Protein AF-A0A3D1RPX1-F1 (afdb_monomer)

Secondary structure (DSSP, 8-state):
--GGG----HHHHHTTSS-HHHH-EE-SS-TT-EE-PPPSSS-GGG--HHHHHHHHHHHHHH-S-----PPSSSSHHHHHHHHH-SSEEEEE-SSHHHHHHHHHHHHHHHHTT---EEEEEEEE-HHHHHHTSS--HHHHHHHHTSEEEEEEE--THHHHHHHHT--GGG-TT-HHHHHHHHHHHHHTT---PPP-

Radius of gyration: 17.93 Å; Cα contacts (8 Å, |Δi|>4): 274; chains: 1; bounding box: 41×38×45 Å

Mean predicted aligned error: 4.56 Å

Nearest PDB structures (foldseek):
  3r9j-assembly1_B-1  TM=9.595E-01  e=5.674E-20  Escherichia coli K-12
  4v02-assembly1_B  TM=9.575E-01  e=1.213E-19  Aquifex aeolicus
  4v03-assembly1_B  TM=9.535E-01  e=5.546E-19  Aquifex aeolicus
  4v02-assembly1_A  TM=9.502E-01  e=9.807E-19  Aquifex aeolicus
  4v03-assembly1_A  TM=9.547E-01  e=2.536E-18  Aquifex aeolicus

pLDDT: mean 91.2, std 7.78, range [56.97, 97.75]

Sequence (196 aa):
GLENRVIYDIVQVIEGECTLKQALVKDKRFPGLYMLPAAQTRNKDDISPDQVKGVCSQLKEEFDYVLVDCPAGIEQGFRNAIAAADRAIVVTNPEVSAVRDADRIIGMLESNGFQDIKLIVNRVHWDMVRNGDMLSIEDVAEHLYVDLIGVIPEDQYVVVSTNKGEPIVLNDKSRAGAAFDNVARRIVGEEVPILP

Solvent-accessible surface area (backbone atoms only — not comparable to full-atom values): 11476 Å² total; per-residue (Å²): 104,63,68,98,65,65,86,39,27,53,59,40,35,76,73,62,79,43,52,66,80,72,27,46,39,70,46,92,87,42,95,89,42,67,43,73,40,74,62,88,88,61,66,79,81,80,60,53,35,68,58,46,24,51,54,47,55,59,47,58,76,80,38,98,74,84,87,74,90,58,57,86,71,87,50,70,56,30,52,27,43,61,60,48,49,83,64,48,76,49,76,30,44,56,41,76,68,42,45,56,51,45,44,53,52,49,56,50,41,44,75,72,67,50,82,50,54,33,31,29,44,34,64,41,53,68,68,39,33,75,70,66,77,32,55,46,71,64,59,53,41,67,72,59,75,42,54,74,57,33,44,26,42,60,48,79,57,51,63,56,21,58,77,69,41,41,68,43,67,78,36,92,87,36,67,34,16,55,25,51,52,43,28,54,42,39,76,76,69,46,94,66,80,80,52,129

Structure (mmCIF, N/CA/C/O backbone):
data_AF-A0A3D1RPX1-F1
#
_entry.id   AF-A0A3D1RPX1-F1
#
loop_
_atom_site.group_PDB
_atom_site.id
_atom_site.type_symbol
_atom_site.label_atom_id
_atom_site.label_alt_id
_atom_site.label_comp_id
_atom_site.label_asym_id
_atom_site.label_entity_id
_atom_site.label_seq_id
_atom_site.pdbx_PDB_ins_code
_atom_site.Cartn_x
_atom_site.Cartn_y
_atom_site.Cartn_z
_atom_site.occupancy
_atom_site.B_iso_or_equiv
_atom_site.auth_seq_id
_atom_site.auth_comp_id
_atom_site.auth_as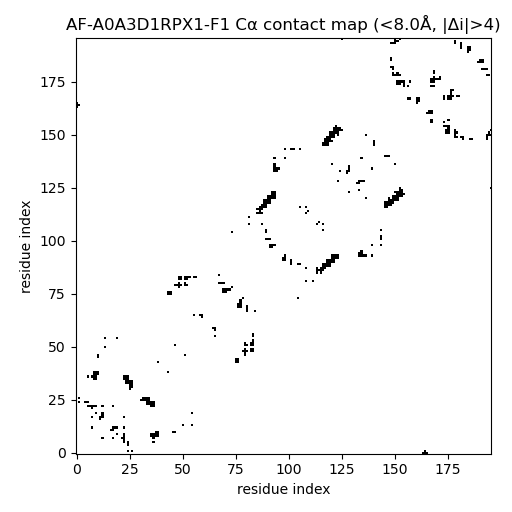ym_id
_atom_site.auth_atom_id
_atom_site.pdbx_PDB_model_num
ATOM 1 N N . GLY A 1 1 ? -2.673 17.669 2.883 1.00 62.81 1 GLY A N 1
ATOM 2 C CA . GLY A 1 1 ? -3.960 17.700 2.137 1.00 62.81 1 GLY A CA 1
ATOM 3 C C . GLY A 1 1 ? -5.194 17.701 3.036 1.00 62.81 1 GLY A C 1
ATOM 4 O O . GLY A 1 1 ? -6.032 18.590 2.916 1.00 62.81 1 GLY A O 1
ATOM 5 N N . LEU A 1 2 ? -5.327 16.714 3.931 1.00 77.50 2 LEU A N 1
ATOM 6 C CA . LEU A 1 2 ? -6.422 16.640 4.917 1.00 77.50 2 LEU A CA 1
ATOM 7 C C . LEU A 1 2 ? -5.986 16.975 6.355 1.00 77.50 2 LEU A C 1
ATOM 9 O O . LEU A 1 2 ? -6.835 17.030 7.237 1.00 77.50 2 LEU A O 1
ATOM 13 N N . GLU A 1 3 ? -4.697 17.247 6.581 1.00 72.69 3 GLU A N 1
ATOM 14 C CA . GLU A 1 3 ? -4.093 17.440 7.912 1.00 72.69 3 GLU A CA 1
ATOM 15 C C . GLU A 1 3 ? -4.810 18.483 8.783 1.00 72.69 3 GLU A C 1
ATOM 17 O O . GLU A 1 3 ? -5.104 18.218 9.940 1.00 72.69 3 GLU A O 1
ATOM 22 N N . ASN A 1 4 ? -5.228 19.612 8.204 1.00 76.19 4 ASN A N 1
ATOM 23 C CA . ASN A 1 4 ? -5.910 20.696 8.924 1.00 76.19 4 ASN A CA 1
ATOM 24 C C . ASN A 1 4 ? -7.346 20.354 9.367 1.00 76.19 4 ASN A C 1
ATOM 26 O O . ASN A 1 4 ? -8.054 21.214 9.885 1.00 76.19 4 ASN A O 1
ATOM 30 N N . ARG A 1 5 ? -7.825 19.139 9.083 1.00 79.25 5 ARG A N 1
ATOM 31 C CA . ARG A 1 5 ? -9.180 18.665 9.411 1.00 79.25 5 ARG A CA 1
ATOM 32 C C . ARG A 1 5 ? -9.168 17.472 10.361 1.00 79.25 5 ARG A C 1
ATOM 34 O O . ARG A 1 5 ? -10.233 16.939 10.659 1.00 79.25 5 ARG A O 1
ATOM 41 N N . VAL A 1 6 ? -7.986 17.046 10.793 1.00 84.94 6 VAL A N 1
ATOM 42 C CA . VAL A 1 6 ? -7.815 15.986 11.780 1.00 84.94 6 VAL A CA 1
ATOM 43 C C . VAL A 1 6 ? -8.160 16.557 13.150 1.00 84.94 6 VAL A C 1
ATOM 45 O O . VAL A 1 6 ? -7.495 17.472 13.626 1.00 84.94 6 VAL A O 1
ATOM 48 N N . ILE A 1 7 ? -9.241 16.050 13.744 1.00 87.44 7 ILE A N 1
ATOM 49 C CA . ILE A 1 7 ? -9.671 16.406 15.107 1.00 87.44 7 ILE A CA 1
ATOM 50 C C . ILE A 1 7 ? -9.325 15.274 16.073 1.00 87.44 7 ILE A C 1
ATOM 52 O O . ILE A 1 7 ? -8.845 15.545 17.169 1.00 87.44 7 ILE A O 1
ATOM 56 N N . TYR A 1 8 ? -9.556 14.031 15.642 1.00 91.81 8 TYR A N 1
ATOM 57 C CA . TYR A 1 8 ? -9.261 12.824 16.401 1.00 91.81 8 TYR A CA 1
ATOM 58 C C . TYR A 1 8 ? -8.404 11.855 15.587 1.00 91.81 8 TYR A C 1
ATOM 60 O O . TYR A 1 8 ? -8.441 11.880 14.352 1.00 91.81 8 TYR A O 1
ATOM 68 N N . ASP A 1 9 ? -7.670 10.990 16.279 1.00 91.62 9 ASP A N 1
ATOM 69 C CA . ASP A 1 9 ? -6.860 9.925 15.687 1.00 91.62 9 ASP A CA 1
ATOM 70 C C . ASP A 1 9 ? -7.309 8.519 16.126 1.00 91.62 9 ASP A C 1
ATOM 72 O O . ASP A 1 9 ? -8.225 8.340 16.934 1.00 91.62 9 ASP A O 1
ATOM 76 N N . ILE A 1 10 ? -6.666 7.498 15.558 1.00 91.25 10 ILE A N 1
ATOM 77 C CA . ILE A 1 10 ? -6.933 6.089 15.865 1.00 91.25 10 ILE A CA 1
ATOM 78 C C . ILE A 1 10 ? -6.749 5.734 17.351 1.00 91.25 10 ILE A C 1
ATOM 80 O O . ILE A 1 10 ? -7.492 4.894 17.855 1.00 91.25 10 ILE A O 1
ATOM 84 N N . VAL A 1 11 ? -5.813 6.364 18.070 1.00 90.25 11 VAL A N 1
ATOM 85 C CA . VAL A 1 11 ? -5.584 6.076 19.498 1.00 90.25 11 VAL A CA 1
ATOM 86 C C . VAL A 1 11 ? -6.790 6.532 20.307 1.00 90.25 11 VAL A C 1
ATOM 88 O O . VAL A 1 11 ? -7.305 5.776 21.125 1.00 90.25 11 VAL A O 1
ATOM 91 N N . GLN A 1 12 ? -7.314 7.719 20.010 1.00 91.44 12 GLN A N 1
ATOM 92 C CA . GLN A 1 12 ? -8.490 8.262 20.694 1.00 91.44 12 GLN A CA 1
ATOM 93 C C . GLN A 1 12 ? -9.761 7.442 20.440 1.00 91.44 12 GLN A C 1
ATOM 95 O O . GLN A 1 12 ? -10.638 7.378 21.302 1.00 91.44 12 GLN A O 1
ATOM 100 N N . VAL A 1 13 ? -9.873 6.790 19.278 1.00 93.00 13 VAL A N 1
ATOM 101 C CA . VAL A 1 13 ? -10.951 5.821 19.016 1.00 93.00 13 VAL A CA 1
ATOM 102 C C . VAL A 1 13 ? -10.780 4.581 19.894 1.00 93.00 13 VAL A C 1
ATOM 104 O O . VAL A 1 13 ? -11.741 4.113 20.501 1.00 93.00 13 VAL A O 1
ATOM 107 N N . ILE A 1 14 ? -9.558 4.055 19.980 1.00 91.19 14 ILE A N 1
ATOM 108 C CA . ILE A 1 14 ? -9.237 2.836 20.734 1.00 91.19 14 ILE A CA 1
ATOM 109 C C . ILE A 1 14 ? -9.411 3.035 22.246 1.00 91.19 14 ILE A C 1
ATOM 111 O O . ILE A 1 14 ? -9.878 2.129 22.934 1.00 91.19 14 ILE A O 1
ATOM 115 N N . GLU A 1 15 ? -9.082 4.218 22.760 1.00 90.69 15 GLU A N 1
ATOM 116 C CA . GLU A 1 15 ? -9.273 4.597 24.166 1.00 90.69 15 GLU A CA 1
ATOM 117 C C . GLU A 1 15 ? -10.727 4.971 24.503 1.00 90.69 15 GLU A C 1
ATOM 119 O O . GLU A 1 15 ? -11.071 5.133 25.674 1.00 90.69 15 GLU A O 1
ATOM 124 N N . GLY A 1 16 ? -11.598 5.089 23.495 1.00 91.69 16 GLY A N 1
ATOM 125 C CA . GLY A 1 16 ? -13.006 5.445 23.671 1.00 91.69 16 GLY A CA 1
ATOM 126 C C . GLY A 1 16 ? -13.255 6.933 23.938 1.00 91.69 16 GLY A C 1
ATOM 127 O O . GLY A 1 16 ? -14.352 7.295 24.362 1.00 91.69 16 GLY A O 1
ATOM 128 N N . GLU A 1 17 ? -12.276 7.806 23.676 1.00 93.12 17 GLU A N 1
ATOM 129 C CA . GLU A 1 17 ? -12.443 9.265 23.756 1.00 93.12 17 GLU A CA 1
ATOM 130 C C . GLU A 1 17 ? -13.383 9.791 22.654 1.00 93.12 17 GLU A C 1
ATOM 132 O O . GLU A 1 17 ? -14.063 10.805 22.832 1.00 93.12 17 GLU A O 1
ATOM 137 N N . CYS A 1 18 ? -13.437 9.105 21.508 1.00 94.44 18 CYS A N 1
ATOM 138 C CA . CYS A 1 18 ? -14.332 9.426 20.401 1.00 94.44 18 CYS A CA 1
ATOM 139 C C . CYS A 1 18 ? -14.827 8.164 19.683 1.00 94.44 18 CYS A C 1
ATOM 141 O O . CYS A 1 18 ? -14.263 7.078 19.803 1.00 94.44 18 CYS A O 1
ATOM 143 N N . THR A 1 19 ? -15.897 8.307 18.905 1.00 95.25 19 THR A N 1
ATOM 144 C CA . THR A 1 19 ? -16.371 7.236 18.019 1.00 95.25 19 THR A CA 1
ATOM 145 C C . THR A 1 19 ? -15.566 7.201 16.721 1.00 95.25 19 THR A C 1
ATOM 147 O O . THR A 1 19 ? -15.111 8.236 16.229 1.00 95.25 19 THR A O 1
ATOM 150 N N . LEU A 1 20 ? -15.488 6.028 16.087 1.00 94.69 20 LEU A N 1
ATOM 151 C CA . LEU A 1 20 ? -14.852 5.861 14.776 1.00 94.69 20 LEU A CA 1
ATOM 152 C C . LEU A 1 20 ? -15.400 6.851 13.730 1.00 94.69 20 LEU A C 1
ATOM 154 O O . LEU A 1 20 ? -14.638 7.488 13.008 1.00 94.69 20 LEU A O 1
ATOM 158 N N . LYS A 1 21 ? -16.722 7.072 13.714 1.00 93.94 21 LYS A N 1
ATOM 159 C CA . LYS A 1 21 ? -17.378 8.041 12.817 1.00 93.94 21 LYS A CA 1
ATOM 160 C C . LYS A 1 21 ? -16.929 9.486 13.038 1.00 93.94 21 LYS A C 1
ATOM 162 O O . LYS A 1 21 ? -16.914 10.254 12.083 1.00 93.94 21 LYS A O 1
ATOM 167 N N . GLN A 1 22 ? -16.582 9.864 14.270 1.00 94.12 22 GLN A N 1
ATOM 168 C CA . GLN A 1 22 ? -16.065 11.201 14.582 1.00 94.12 22 GLN A CA 1
ATOM 169 C C . GLN A 1 22 ? -14.603 11.373 14.160 1.00 94.12 22 GLN A C 1
ATOM 171 O O . GLN A 1 22 ? -14.213 12.482 13.799 1.00 94.12 22 GLN A O 1
ATOM 176 N N . ALA A 1 23 ? -13.807 10.300 14.193 1.00 94.69 23 ALA A N 1
ATOM 177 C CA . ALA A 1 23 ? -12.402 10.334 13.792 1.00 94.69 23 ALA A CA 1
ATOM 178 C C . ALA A 1 23 ? -12.194 10.272 12.270 1.00 94.69 23 ALA A C 1
ATOM 180 O O . ALA A 1 23 ? -11.184 10.760 11.765 1.00 94.69 23 ALA A O 1
ATOM 181 N N . LEU A 1 24 ? -13.145 9.707 11.520 1.00 95.25 24 LEU A N 1
ATOM 182 C CA . LEU A 1 24 ? -13.052 9.609 10.065 1.00 95.25 24 LEU A CA 1
ATOM 183 C C . LEU A 1 24 ? -13.142 10.980 9.379 1.00 95.25 24 LEU A C 1
ATOM 185 O O . LEU A 1 24 ? -14.150 11.686 9.440 1.00 95.25 24 LEU A O 1
ATOM 189 N N . VAL A 1 25 ? -12.100 11.321 8.619 1.00 94.69 25 VAL A N 1
ATOM 190 C CA . VAL A 1 25 ? -12.028 12.551 7.827 1.00 94.69 25 VAL A CA 1
ATOM 191 C C . VAL A 1 25 ? -12.371 12.251 6.373 1.00 94.69 25 VAL A C 1
ATOM 193 O O . VAL A 1 25 ? -11.604 11.615 5.655 1.00 94.69 25 VAL A O 1
ATOM 196 N N . LYS A 1 26 ? -13.514 12.758 5.907 1.00 94.31 26 LYS A N 1
ATOM 197 C CA . LYS A 1 26 ? -13.948 12.618 4.509 1.00 94.31 26 LYS A CA 1
ATOM 198 C C . LYS A 1 26 ? -13.121 13.487 3.553 1.00 94.31 26 LYS A C 1
ATOM 200 O O . LYS A 1 26 ? -12.994 14.704 3.777 1.00 94.31 26 LYS A O 1
ATOM 205 N N . ASP A 1 27 ? -12.630 12.903 2.458 1.00 93.00 27 ASP A N 1
ATOM 206 C CA . ASP A 1 27 ? -11.987 13.656 1.378 1.00 93.00 27 ASP A CA 1
ATOM 207 C C . ASP A 1 27 ? -13.007 14.553 0.652 1.00 93.00 27 ASP A C 1
ATOM 209 O O . ASP A 1 27 ? -14.178 14.215 0.489 1.00 93.00 27 ASP A O 1
ATOM 213 N N . LYS A 1 28 ? -12.580 15.752 0.242 1.00 88.75 28 LYS A N 1
ATOM 214 C CA . LYS A 1 28 ? -13.476 16.737 -0.394 1.00 88.75 28 LYS A CA 1
ATOM 215 C C . LYS A 1 28 ? -13.771 16.425 -1.861 1.00 88.75 28 LYS A C 1
ATOM 217 O O . LYS A 1 28 ? -14.756 16.924 -2.393 1.00 88.75 28 LYS A O 1
ATOM 222 N N . ARG A 1 29 ? -12.882 15.682 -2.516 1.00 89.56 29 ARG A N 1
ATOM 223 C CA . ARG A 1 29 ? -12.887 15.417 -3.959 1.00 89.56 29 ARG A CA 1
ATOM 224 C C . ARG A 1 29 ? -13.524 14.067 -4.258 1.00 89.56 29 ARG A C 1
ATOM 226 O O . ARG A 1 29 ? -14.218 13.937 -5.257 1.00 89.56 29 ARG A O 1
ATOM 233 N N . PHE A 1 30 ? -13.328 13.095 -3.368 1.00 92.38 30 PHE A N 1
ATOM 234 C CA . PHE A 1 30 ? -13.798 11.723 -3.539 1.00 92.38 30 PHE A CA 1
ATOM 235 C C . PHE A 1 30 ? -14.868 11.372 -2.493 1.00 92.38 30 PHE A C 1
ATOM 237 O O . PHE A 1 30 ? -1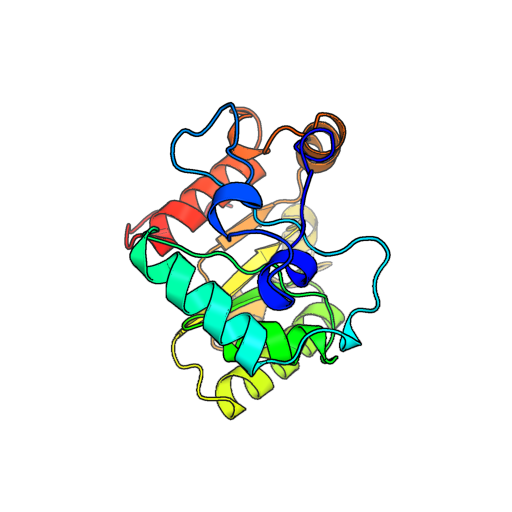4.539 11.165 -1.324 1.00 92.38 30 PHE A O 1
ATOM 244 N N . PRO A 1 31 ? -16.156 11.270 -2.879 1.00 90.38 31 PRO A N 1
ATOM 245 C CA . PRO A 1 31 ? -17.254 11.038 -1.937 1.00 90.38 31 PRO A CA 1
ATOM 246 C C . PRO A 1 31 ? -17.169 9.735 -1.131 1.00 90.38 31 PRO A C 1
ATOM 248 O O . PRO A 1 31 ? -17.756 9.681 -0.050 1.00 90.38 31 PRO A O 1
ATOM 251 N N . GLY A 1 32 ? -16.478 8.715 -1.647 1.00 93.75 32 GLY A N 1
ATOM 252 C CA . GLY A 1 32 ? -16.280 7.419 -0.989 1.00 93.75 32 GLY A CA 1
ATOM 253 C C . GLY A 1 32 ? -14.948 7.275 -0.248 1.00 93.75 32 GLY A C 1
ATOM 254 O O . GLY A 1 32 ? -14.702 6.226 0.331 1.00 93.75 32 GLY A O 1
ATOM 255 N N . LEU A 1 33 ? -14.086 8.301 -0.250 1.00 95.56 33 LEU A N 1
ATOM 256 C CA . LEU A 1 33 ? -12.770 8.231 0.386 1.00 95.56 33 LEU A CA 1
ATOM 257 C C . LEU A 1 33 ? -12.783 8.910 1.754 1.00 95.56 33 LEU A C 1
ATOM 259 O O . LEU A 1 33 ? -13.132 10.088 1.893 1.00 95.56 33 LEU A O 1
ATOM 263 N N . TYR A 1 34 ? -12.344 8.161 2.756 1.00 96.25 34 TYR A N 1
ATOM 264 C CA . TYR A 1 34 ? -12.209 8.611 4.131 1.00 96.25 34 TYR A CA 1
ATOM 265 C C . TYR A 1 34 ? -10.812 8.261 4.637 1.00 96.25 34 TYR A C 1
ATOM 267 O O . TYR A 1 34 ? -10.208 7.284 4.204 1.00 96.25 34 TYR A O 1
ATOM 275 N N . MET A 1 35 ? -10.298 9.073 5.553 1.00 95.00 35 MET A N 1
ATOM 276 C CA . MET A 1 35 ? -8.996 8.888 6.179 1.00 95.00 35 MET A CA 1
ATOM 277 C C . MET A 1 35 ? -9.189 8.789 7.690 1.00 95.00 35 MET A C 1
ATOM 279 O O . MET A 1 35 ? -9.769 9.697 8.288 1.00 95.00 35 MET A O 1
ATOM 283 N N . LEU A 1 36 ? -8.687 7.714 8.298 1.00 94.62 36 LEU A N 1
ATOM 284 C CA . LEU A 1 36 ? -8.512 7.623 9.745 1.00 94.62 36 LEU A CA 1
ATOM 285 C C . LEU A 1 36 ? -7.079 8.067 10.087 1.00 94.62 36 LEU A C 1
ATOM 287 O O . LEU A 1 36 ? -6.133 7.419 9.638 1.00 94.62 36 LEU A O 1
ATOM 291 N N . PRO A 1 37 ? -6.886 9.172 10.822 1.00 91.69 37 PRO A N 1
ATOM 292 C CA . PRO A 1 37 ? -5.552 9.693 11.105 1.00 91.69 37 PRO A CA 1
ATOM 293 C C . PRO A 1 37 ? -4.767 8.798 12.073 1.00 91.69 37 PRO A C 1
ATOM 295 O O . PRO A 1 37 ? -5.318 8.289 13.051 1.00 91.69 37 PRO A O 1
ATOM 298 N N . ALA A 1 38 ? -3.463 8.652 11.831 1.00 86.62 38 ALA A N 1
ATOM 299 C CA . ALA A 1 38 ? -2.533 8.090 12.807 1.00 86.62 38 ALA A CA 1
ATOM 300 C C . ALA A 1 38 ? -2.210 9.122 13.904 1.00 86.62 38 ALA A C 1
ATOM 302 O O . ALA A 1 38 ? -2.216 10.329 13.644 1.00 86.62 38 ALA A O 1
ATOM 303 N N . ALA A 1 39 ? -1.884 8.654 15.111 1.00 81.19 39 ALA A N 1
ATOM 304 C CA . ALA A 1 39 ? -1.472 9.537 16.197 1.00 81.19 39 ALA A CA 1
ATOM 305 C C . ALA A 1 39 ? -0.116 10.192 15.894 1.00 81.19 39 ALA A C 1
ATOM 307 O O . ALA A 1 39 ? 0.853 9.516 15.550 1.00 81.19 39 ALA A O 1
ATOM 308 N N . GLN A 1 40 ? -0.047 11.521 16.015 1.00 66.69 40 GLN A N 1
ATOM 309 C CA . GLN A 1 40 ? 1.165 12.298 15.711 1.00 66.69 40 GLN A CA 1
ATOM 310 C C . GLN A 1 40 ? 2.080 12.498 16.927 1.00 66.69 40 GLN A C 1
ATOM 312 O O . GLN A 1 40 ? 3.279 12.709 16.764 1.00 66.69 40 GLN A O 1
ATOM 317 N N . THR A 1 41 ? 1.522 12.468 18.139 1.00 59.62 41 THR A N 1
ATOM 318 C CA . THR A 1 41 ? 2.217 12.854 19.382 1.00 59.62 41 THR A CA 1
ATOM 319 C C . THR A 1 41 ? 2.273 11.746 20.432 1.00 59.62 41 THR A C 1
ATOM 321 O O . THR A 1 41 ? 2.915 11.930 21.466 1.00 59.62 41 THR A O 1
ATOM 324 N N . ARG A 1 42 ? 1.618 10.608 20.180 1.00 60.56 42 ARG A N 1
ATOM 325 C CA . ARG A 1 42 ? 1.582 9.437 21.068 1.00 60.56 42 ARG A CA 1
ATOM 326 C C . ARG A 1 42 ? 2.486 8.326 20.529 1.00 60.56 42 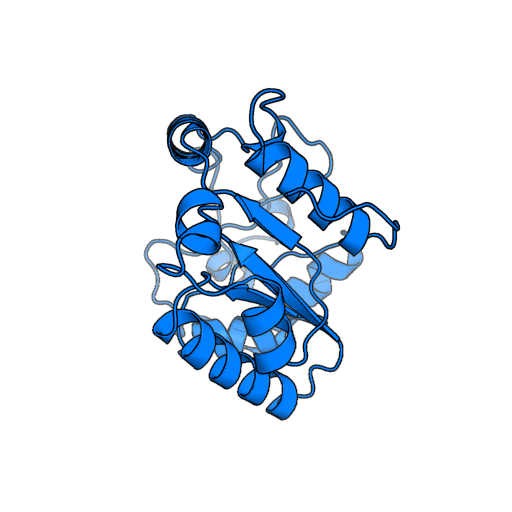ARG A C 1
ATOM 328 O O . ARG A 1 42 ? 2.839 8.329 19.348 1.00 60.56 42 ARG A O 1
ATOM 335 N N . ASN A 1 43 ? 2.934 7.431 21.402 1.00 60.34 43 ASN A N 1
ATOM 336 C CA . ASN A 1 43 ? 3.953 6.449 21.056 1.00 60.34 43 ASN A CA 1
ATOM 337 C C . ASN A 1 43 ? 3.331 5.346 20.185 1.00 60.34 43 ASN A C 1
ATOM 339 O O . ASN A 1 43 ? 2.210 4.910 20.425 1.00 60.34 43 ASN A O 1
ATOM 343 N N . LYS A 1 44 ? 4.047 4.861 19.164 1.00 56.97 44 LYS A N 1
ATOM 344 C CA . LYS A 1 44 ? 3.525 3.812 18.257 1.00 56.97 44 LYS A CA 1
ATOM 345 C C . LYS A 1 44 ? 3.258 2.475 18.967 1.00 56.97 44 LYS A C 1
ATOM 347 O O . LYS A 1 44 ? 2.519 1.649 18.438 1.00 56.97 44 LYS A O 1
ATOM 352 N N . ASP A 1 45 ? 3.840 2.294 20.151 1.00 62.22 45 ASP A N 1
ATOM 353 C CA . ASP A 1 45 ? 3.636 1.139 21.029 1.00 62.22 45 ASP A CA 1
ATOM 354 C C . ASP A 1 45 ? 2.328 1.212 21.838 1.00 62.22 45 ASP A C 1
ATOM 356 O O . ASP A 1 45 ? 1.956 0.232 22.480 1.00 62.22 45 ASP A O 1
ATOM 360 N N . ASP A 1 46 ? 1.599 2.333 21.783 1.00 70.06 46 ASP A N 1
ATOM 361 C CA . ASP A 1 46 ? 0.340 2.521 22.519 1.00 70.06 46 ASP A CA 1
ATOM 362 C C . ASP A 1 46 ? -0.826 1.716 21.911 1.00 70.06 46 ASP A C 1
ATOM 364 O O . ASP A 1 46 ? -1.927 1.691 22.463 1.00 70.06 46 ASP A O 1
ATOM 368 N N . ILE A 1 47 ? -0.603 1.043 20.774 1.00 81.06 47 ILE A N 1
ATOM 369 C CA . ILE A 1 47 ? -1.628 0.271 20.073 1.00 81.06 47 ILE A CA 1
ATOM 370 C C . ILE A 1 47 ? -1.179 -1.173 19.848 1.00 81.06 47 ILE A C 1
ATOM 372 O O . ILE A 1 47 ? -0.165 -1.445 19.200 1.00 81.06 47 ILE A O 1
ATOM 376 N N . SER A 1 48 ? -1.996 -2.111 20.325 1.00 88.94 48 SER A N 1
ATOM 377 C CA . SER A 1 48 ? -1.820 -3.548 20.108 1.00 88.94 48 SER A CA 1
ATOM 378 C C . SER A 1 48 ? -2.416 -4.028 18.771 1.00 88.94 48 SER A C 1
ATOM 380 O O . SER A 1 48 ? -3.368 -3.423 18.263 1.00 88.94 48 SER A O 1
ATOM 382 N N . PRO A 1 49 ? -1.934 -5.161 18.221 1.00 91.06 49 PRO A N 1
ATOM 383 C CA . PRO A 1 49 ? -2.475 -5.730 16.986 1.00 91.06 49 PRO A CA 1
ATOM 384 C C . PRO A 1 49 ? -3.980 -6.027 17.054 1.00 91.06 49 PRO A C 1
ATOM 386 O O . PRO A 1 49 ? -4.705 -5.760 16.096 1.00 91.06 49 PRO A O 1
ATOM 389 N N . ASP A 1 50 ? -4.471 -6.513 18.198 1.00 92.69 50 ASP A N 1
ATOM 390 C CA . ASP A 1 50 ? -5.892 -6.826 18.394 1.00 92.69 50 ASP A CA 1
ATOM 391 C C . ASP A 1 50 ? -6.773 -5.571 18.380 1.00 92.69 50 ASP A C 1
ATOM 393 O O . ASP A 1 50 ? -7.881 -5.597 17.841 1.00 92.69 50 ASP A O 1
ATOM 397 N N . GLN A 1 51 ? -6.280 -4.448 18.913 1.00 92.44 51 GLN A N 1
ATOM 398 C CA . GLN A 1 51 ? -7.005 -3.177 18.861 1.00 92.44 51 GLN A CA 1
ATOM 399 C C . GLN A 1 51 ? -7.107 -2.649 17.426 1.00 92.44 51 GLN A C 1
ATOM 401 O O . GLN A 1 51 ? -8.197 -2.261 17.002 1.00 92.44 51 GLN A O 1
ATOM 406 N N . VAL A 1 52 ? -6.015 -2.693 16.648 1.00 91.94 52 VAL A N 1
ATOM 407 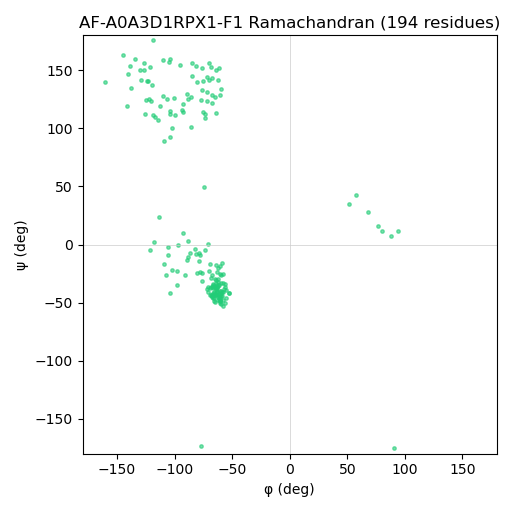C CA . VAL A 1 52 ? -6.054 -2.312 15.222 1.00 91.94 52 VAL A CA 1
ATOM 408 C C . VAL A 1 52 ? -7.004 -3.221 14.451 1.00 91.94 52 VAL A C 1
ATOM 410 O O . VAL A 1 52 ? -7.850 -2.735 13.701 1.00 91.94 52 VAL A O 1
ATOM 413 N N . LYS A 1 53 ? -6.937 -4.535 14.687 1.00 94.12 53 LYS A N 1
ATOM 414 C CA . LYS A 1 53 ? -7.848 -5.508 14.080 1.00 94.12 53 LYS A CA 1
ATOM 415 C C . LYS A 1 53 ? -9.312 -5.212 14.410 1.00 94.12 53 LYS A C 1
ATOM 417 O O . LYS A 1 53 ? -10.160 -5.309 13.523 1.00 94.12 53 LYS A O 1
ATOM 422 N N . GLY A 1 54 ? -9.614 -4.821 15.648 1.00 94.88 54 GLY A N 1
ATOM 423 C CA . GLY A 1 54 ? -10.953 -4.409 16.070 1.00 94.88 54 GLY A CA 1
ATOM 424 C C . GLY A 1 54 ? -11.467 -3.194 15.294 1.00 94.88 54 GLY A C 1
ATOM 425 O O . GLY A 1 54 ? -12.568 -3.240 14.746 1.00 94.88 54 GLY A O 1
ATOM 426 N N . VAL A 1 55 ? -10.649 -2.143 15.172 1.00 94.81 55 VAL A N 1
ATOM 427 C CA . VAL A 1 55 ? -10.991 -0.937 14.393 1.00 94.81 55 VAL A CA 1
ATOM 428 C C . VAL A 1 55 ? -11.199 -1.277 12.916 1.00 94.81 55 VAL A C 1
ATOM 430 O O . VAL A 1 55 ? -12.210 -0.893 12.329 1.00 94.81 55 VAL A O 1
ATOM 433 N N . CYS A 1 56 ? -10.288 -2.041 12.310 1.00 95.25 56 CYS A N 1
ATOM 434 C CA . CYS A 1 56 ? -10.416 -2.457 10.914 1.00 95.25 56 CYS A CA 1
ATOM 435 C C . CYS A 1 56 ? -11.645 -3.341 10.677 1.00 95.25 56 CYS A C 1
ATOM 437 O O . CYS A 1 56 ? -12.265 -3.224 9.626 1.00 95.25 56 CYS A O 1
ATOM 439 N N . SER A 1 57 ? -12.031 -4.185 11.637 1.00 95.19 57 SER A N 1
ATOM 440 C CA . SER A 1 57 ? -13.244 -5.007 11.527 1.00 95.19 57 SER A CA 1
ATOM 441 C C . SER A 1 57 ? -14.504 -4.142 11.471 1.00 95.19 57 SER A C 1
ATOM 443 O O . SER A 1 57 ? -15.346 -4.375 10.614 1.00 95.19 57 SER A O 1
ATOM 445 N N . GLN A 1 58 ? -14.589 -3.093 12.297 1.00 95.44 58 GLN A N 1
ATOM 446 C CA . GLN A 1 58 ? -15.689 -2.121 12.225 1.00 95.44 58 GLN A CA 1
ATOM 447 C C . GLN A 1 58 ? -15.696 -1.364 10.890 1.00 95.44 58 GLN A C 1
ATOM 449 O O . GLN A 1 58 ? -16.749 -1.161 10.297 1.00 95.44 58 GLN A O 1
ATOM 454 N N . LEU A 1 59 ? -14.523 -0.971 10.378 1.00 96.19 59 LEU A N 1
ATOM 455 C CA . LEU A 1 59 ? -14.421 -0.298 9.078 1.00 96.19 59 LEU A CA 1
ATOM 456 C C . LEU A 1 59 ? -14.873 -1.197 7.917 1.00 96.19 59 LEU A C 1
ATOM 458 O O . LEU A 1 59 ? -15.532 -0.711 7.003 1.00 96.19 59 LEU A O 1
ATOM 462 N N . LYS A 1 60 ? -14.572 -2.500 7.959 1.00 95.62 60 LYS A N 1
ATOM 463 C CA . LYS A 1 60 ? -15.000 -3.469 6.933 1.00 95.62 60 LYS A CA 1
ATOM 464 C C . LYS A 1 60 ? -16.525 -3.612 6.831 1.00 95.62 60 LYS A C 1
ATOM 466 O O . LYS A 1 60 ? -17.011 -4.063 5.802 1.00 95.62 60 LYS A O 1
ATOM 471 N N . GLU A 1 61 ? -17.284 -3.232 7.861 1.00 95.19 61 GLU A N 1
ATOM 472 C CA . GLU A 1 61 ? -18.755 -3.225 7.810 1.00 95.19 61 GLU A CA 1
ATOM 473 C C . GLU A 1 61 ? -19.317 -2.034 7.013 1.00 95.19 61 GLU A C 1
ATOM 475 O O . GLU A 1 61 ? -20.433 -2.112 6.502 1.00 95.19 61 GLU A O 1
ATOM 480 N N . GLU A 1 62 ? -18.562 -0.934 6.902 1.00 94.38 62 GLU A N 1
ATOM 481 C CA . GLU A 1 62 ? -19.013 0.312 6.261 1.00 94.38 62 GLU A CA 1
ATOM 482 C C . GLU A 1 62 ? -18.327 0.601 4.911 1.00 94.38 62 GLU A C 1
ATOM 484 O O . GLU A 1 62 ? -18.830 1.423 4.143 1.00 94.38 62 GLU A O 1
ATOM 489 N N . PHE A 1 63 ? -17.198 -0.050 4.608 1.00 96.69 63 PHE A N 1
ATOM 490 C CA . PHE A 1 63 ? -16.374 0.228 3.427 1.00 96.69 63 PHE A CA 1
ATOM 491 C C . PHE A 1 63 ? -16.039 -1.032 2.625 1.00 96.69 63 PHE A C 1
ATOM 493 O O . PHE A 1 63 ? -15.680 -2.059 3.193 1.00 96.69 63 PHE A O 1
ATOM 500 N 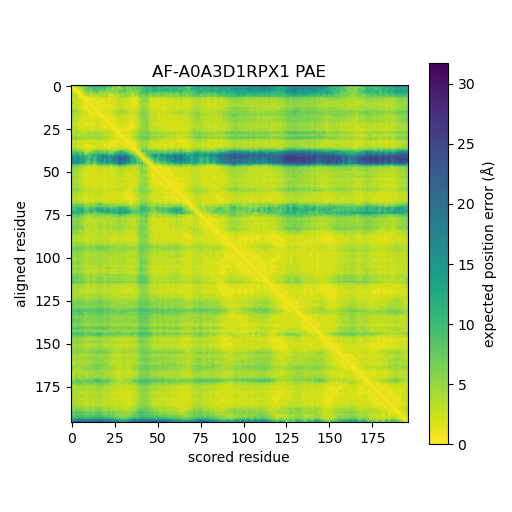N . ASP A 1 64 ? -16.039 -0.908 1.293 1.00 95.75 64 ASP A N 1
ATOM 501 C CA . ASP A 1 64 ? -15.635 -1.990 0.383 1.00 95.75 64 ASP A CA 1
ATOM 502 C C . ASP A 1 64 ? -14.138 -2.332 0.508 1.00 95.75 64 ASP A C 1
ATOM 504 O O . ASP A 1 64 ? -13.728 -3.483 0.366 1.00 95.75 64 ASP A O 1
ATOM 508 N N . TYR A 1 65 ? -13.309 -1.317 0.780 1.00 96.56 65 TYR A N 1
ATOM 509 C CA . TYR A 1 65 ? -11.862 -1.448 0.931 1.00 96.56 65 TYR A CA 1
ATOM 510 C C . TYR A 1 65 ? -11.363 -0.621 2.116 1.00 96.56 65 TYR A C 1
ATOM 512 O O . TYR A 1 65 ? -11.689 0.558 2.253 1.00 96.56 65 TYR A O 1
ATOM 520 N N . VAL A 1 66 ? -10.495 -1.227 2.926 1.00 96.50 66 VAL A N 1
ATOM 521 C CA . VAL A 1 66 ? -9.737 -0.555 3.988 1.00 96.50 66 VAL A CA 1
ATOM 522 C C . VAL A 1 66 ? -8.257 -0.672 3.644 1.00 96.50 66 VAL A C 1
ATOM 524 O O . VAL A 1 66 ? -7.694 -1.765 3.681 1.00 96.50 66 VAL A O 1
ATOM 527 N N . LEU A 1 67 ? -7.632 0.448 3.279 1.00 95.75 67 LEU A N 1
ATOM 528 C CA . LEU A 1 67 ? -6.201 0.507 2.986 1.00 95.75 67 LEU A CA 1
ATOM 529 C C . LEU A 1 67 ? -5.444 0.892 4.257 1.00 95.75 67 LEU A C 1
ATOM 531 O O . LEU A 1 67 ? -5.690 1.954 4.828 1.00 95.75 67 LEU A O 1
ATOM 535 N N . VAL A 1 68 ? -4.530 0.028 4.692 1.00 93.88 68 VAL A N 1
ATOM 536 C CA . VAL A 1 68 ? -3.679 0.265 5.862 1.00 93.88 68 VAL A CA 1
ATOM 537 C C . VAL A 1 68 ? -2.287 0.644 5.373 1.00 93.88 68 VAL A C 1
ATOM 539 O O . VAL A 1 68 ? -1.590 -0.186 4.793 1.00 93.88 68 VAL A O 1
ATOM 542 N N . ASP A 1 69 ? -1.891 1.896 5.599 1.00 91.06 69 ASP A N 1
ATOM 543 C CA . ASP A 1 69 ? -0.529 2.352 5.317 1.00 91.06 69 ASP A CA 1
ATOM 544 C C . ASP A 1 69 ? 0.426 1.782 6.374 1.00 91.06 69 ASP A C 1
ATOM 546 O O . ASP A 1 69 ? 0.363 2.132 7.557 1.00 91.06 69 ASP A O 1
ATOM 550 N N . CYS A 1 70 ? 1.259 0.831 5.957 1.00 86.75 70 CYS A N 1
ATOM 551 C CA . CYS A 1 70 ? 2.182 0.130 6.836 1.00 86.75 70 CYS A CA 1
ATOM 552 C C . CYS A 1 70 ? 3.511 0.894 6.902 1.00 86.75 70 CYS A C 1
ATOM 554 O O . CYS A 1 70 ? 4.095 1.183 5.855 1.00 86.75 70 CYS A O 1
ATOM 556 N N . PRO A 1 71 ? 4.054 1.181 8.100 1.00 82.31 71 PRO A N 1
ATOM 557 C CA . PRO A 1 71 ? 5.383 1.768 8.196 1.00 82.31 71 PRO A CA 1
ATOM 558 C C . PRO A 1 71 ? 6.432 0.832 7.586 1.00 82.31 71 PRO A C 1
ATOM 560 O O . PRO A 1 71 ? 6.280 -0.391 7.604 1.00 82.31 71 PRO A O 1
ATOM 563 N N . ALA A 1 72 ? 7.522 1.414 7.087 1.00 74.31 72 ALA A N 1
ATOM 564 C CA . ALA A 1 72 ? 8.671 0.643 6.634 1.00 74.31 72 ALA A CA 1
ATOM 565 C C . ALA A 1 72 ? 9.321 -0.128 7.799 1.00 74.31 72 ALA A C 1
ATOM 567 O O . ALA A 1 72 ? 9.318 0.330 8.943 1.00 74.31 72 ALA A O 1
ATOM 568 N N . GLY A 1 73 ? 9.927 -1.274 7.483 1.00 78.25 73 GLY A N 1
ATOM 569 C CA . GLY A 1 73 ? 10.584 -2.144 8.459 1.00 78.25 73 GLY A CA 1
ATOM 570 C C . GLY A 1 73 ? 9.662 -3.214 9.051 1.00 78.25 73 GLY A C 1
ATOM 571 O O . GLY A 1 73 ? 8.524 -3.389 8.632 1.00 78.25 73 GLY A O 1
ATOM 572 N N . ILE A 1 74 ? 10.188 -3.959 10.025 1.00 77.44 74 ILE A N 1
ATOM 573 C CA . ILE A 1 74 ? 9.553 -5.158 10.617 1.00 77.44 74 ILE A CA 1
ATOM 574 C C . ILE A 1 74 ? 9.157 -4.948 12.089 1.00 77.44 74 ILE A C 1
ATOM 576 O O . ILE A 1 74 ? 9.084 -5.885 12.889 1.00 77.44 74 ILE A O 1
ATOM 580 N N . GLU A 1 75 ? 8.972 -3.685 12.463 1.00 81.12 75 GLU A N 1
ATOM 581 C CA . GLU A 1 75 ? 8.712 -3.241 13.833 1.00 81.12 75 GLU A CA 1
ATOM 582 C C . GLU A 1 75 ? 7.254 -3.495 14.265 1.00 81.12 75 GLU A C 1
ATOM 584 O O . GLU A 1 75 ? 6.460 -4.116 13.556 1.00 81.12 75 GLU A O 1
ATOM 589 N N . GLN A 1 76 ? 6.869 -3.004 15.447 1.00 80.38 76 GLN A N 1
ATOM 590 C CA . GLN A 1 76 ? 5.522 -3.185 15.997 1.00 80.38 76 GLN A CA 1
ATOM 591 C C . GLN A 1 76 ? 4.418 -2.677 15.052 1.00 80.38 76 GLN A C 1
ATOM 593 O O . GLN A 1 76 ? 3.381 -3.322 14.910 1.00 80.38 76 GLN A O 1
ATOM 598 N N . GLY A 1 77 ? 4.665 -1.577 14.333 1.00 83.44 77 GLY A N 1
ATOM 599 C CA . GLY A 1 77 ? 3.723 -1.055 13.341 1.00 83.44 77 GLY A CA 1
ATOM 600 C C . GLY A 1 77 ? 3.444 -2.025 12.184 1.00 83.44 77 GLY A C 1
ATOM 601 O O . GLY A 1 77 ? 2.302 -2.117 11.742 1.00 83.44 77 GLY A O 1
ATOM 602 N N . PHE A 1 78 ? 4.443 -2.808 11.758 1.00 88.12 78 PHE A N 1
ATOM 603 C CA . PHE A 1 78 ? 4.259 -3.867 10.761 1.00 88.12 78 PHE A CA 1
ATOM 604 C C . PHE A 1 78 ? 3.354 -4.974 11.306 1.00 88.12 78 PHE A C 1
ATOM 606 O O . PHE A 1 78 ? 2.384 -5.353 10.656 1.00 88.12 78 PHE A O 1
ATOM 613 N N . ARG A 1 79 ? 3.602 -5.427 12.544 1.00 88.06 79 ARG A N 1
ATOM 614 C CA . ARG A 1 79 ? 2.770 -6.448 13.212 1.00 88.06 79 ARG A CA 1
ATOM 615 C C . ARG A 1 79 ? 1.313 -6.010 13.347 1.00 88.06 79 ARG A C 1
ATOM 617 O O . ARG A 1 79 ? 0.407 -6.809 13.133 1.00 88.06 79 ARG A O 1
ATOM 624 N N . ASN A 1 80 ? 1.098 -4.740 13.677 1.00 88.00 80 ASN A N 1
ATOM 625 C CA . ASN A 1 80 ? -0.233 -4.155 13.782 1.00 88.00 80 ASN A CA 1
ATOM 626 C C . ASN A 1 80 ? -0.959 -4.146 12.427 1.00 88.00 80 ASN A C 1
ATOM 628 O O . ASN A 1 80 ? -2.133 -4.506 12.364 1.00 88.00 80 ASN A O 1
ATOM 632 N N . ALA A 1 81 ? -0.265 -3.779 11.344 1.00 89.56 81 ALA A N 1
ATOM 633 C CA . ALA A 1 81 ? -0.844 -3.748 10.003 1.00 89.56 81 ALA A CA 1
ATOM 634 C C . ALA A 1 81 ? -1.213 -5.154 9.499 1.00 89.56 81 ALA A C 1
ATOM 636 O O . ALA A 1 81 ? -2.347 -5.379 9.072 1.00 89.56 81 ALA A O 1
ATOM 637 N N . ILE A 1 82 ? -0.296 -6.122 9.611 1.00 92.50 82 ILE A N 1
ATOM 638 C CA . ILE A 1 82 ? -0.536 -7.489 9.121 1.00 92.50 82 ILE A CA 1
ATOM 639 C C . ILE A 1 82 ? -1.611 -8.228 9.929 1.00 92.50 82 ILE A C 1
ATOM 641 O O . ILE A 1 82 ? -2.283 -9.097 9.390 1.00 92.50 82 ILE A O 1
ATOM 645 N N . ALA A 1 83 ? -1.825 -7.880 11.203 1.00 90.69 83 ALA A N 1
ATOM 646 C CA . ALA A 1 83 ? -2.865 -8.509 12.020 1.00 90.69 83 ALA A CA 1
ATOM 647 C C . ALA A 1 83 ? -4.295 -8.135 11.587 1.00 90.69 83 ALA A C 1
ATOM 649 O O . ALA A 1 83 ? -5.245 -8.862 11.893 1.00 90.69 83 ALA A O 1
ATOM 650 N N . ALA A 1 84 ? -4.454 -6.998 10.904 1.00 91.38 84 ALA A N 1
ATOM 651 C CA . ALA A 1 84 ? -5.743 -6.473 10.464 1.00 91.38 84 ALA A CA 1
ATOM 652 C C . ALA A 1 84 ? -6.033 -6.705 8.967 1.00 91.38 84 ALA A C 1
ATOM 654 O O . ALA A 1 84 ? -7.200 -6.672 8.552 1.00 91.38 84 ALA A O 1
ATOM 655 N N . ALA A 1 85 ? -4.989 -6.918 8.162 1.00 95.06 85 ALA A N 1
ATOM 656 C CA . ALA A 1 85 ? -5.074 -7.037 6.712 1.00 95.06 85 ALA A CA 1
ATOM 657 C C . ALA A 1 85 ? -5.426 -8.462 6.246 1.00 95.06 85 ALA A C 1
ATOM 659 O O . ALA A 1 85 ? -4.975 -9.444 6.824 1.00 95.06 85 ALA A O 1
ATOM 660 N N . ASP A 1 86 ? -6.203 -8.561 5.161 1.00 94.06 86 ASP A N 1
ATOM 661 C CA . ASP A 1 86 ? -6.535 -9.843 4.507 1.00 94.06 86 ASP A CA 1
ATOM 662 C C . ASP A 1 86 ? -5.643 -10.129 3.285 1.00 94.06 86 ASP A C 1
ATOM 664 O O . ASP A 1 86 ? -5.508 -11.268 2.848 1.00 94.06 86 ASP A O 1
ATOM 668 N N . ARG A 1 87 ? -5.075 -9.069 2.700 1.00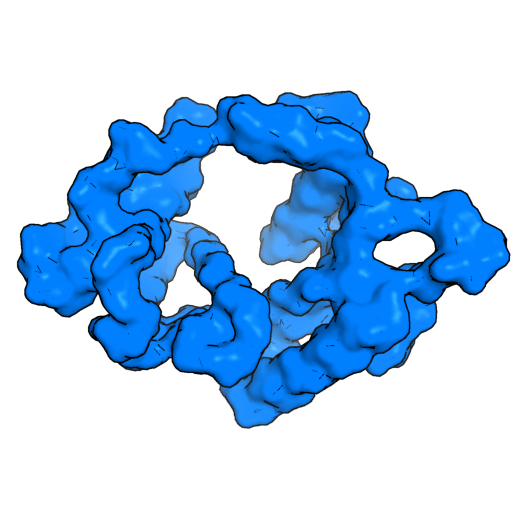 95.44 87 ARG A N 1
ATOM 669 C CA . ARG A 1 87 ? -4.249 -9.078 1.486 1.00 95.44 87 ARG A CA 1
ATOM 670 C C . ARG A 1 87 ? -3.077 -8.131 1.681 1.00 95.44 87 ARG A C 1
ATOM 672 O O . ARG A 1 87 ? -3.204 -7.157 2.425 1.00 95.44 87 ARG A O 1
ATOM 679 N N . ALA A 1 88 ? -1.972 -8.382 0.990 1.00 96.31 88 ALA A N 1
ATOM 680 C CA . ALA A 1 88 ? -0.790 -7.532 1.054 1.00 96.31 88 ALA A CA 1
ATOM 681 C C . ALA A 1 88 ? -0.379 -7.043 -0.337 1.00 96.31 88 ALA A C 1
ATOM 683 O O . ALA A 1 88 ? -0.420 -7.790 -1.311 1.00 96.31 88 ALA A O 1
ATOM 684 N N . ILE A 1 89 ? 0.050 -5.783 -0.416 1.00 97.12 89 ILE A N 1
ATOM 685 C CA . ILE A 1 89 ? 0.703 -5.221 -1.598 1.00 97.12 89 ILE A CA 1
ATOM 686 C C . ILE A 1 89 ? 2.100 -4.793 -1.169 1.00 97.12 89 ILE A C 1
ATOM 688 O O . ILE A 1 89 ? 2.257 -3.855 -0.388 1.00 97.12 89 ILE A O 1
ATOM 692 N N . VAL A 1 90 ? 3.111 -5.492 -1.669 1.00 96.12 90 VAL A N 1
ATOM 693 C CA . VAL A 1 90 ? 4.515 -5.158 -1.447 1.00 96.12 90 VAL A CA 1
ATOM 694 C C . VAL A 1 90 ? 4.935 -4.144 -2.501 1.00 96.12 90 VAL A C 1
ATOM 696 O O . VAL A 1 90 ? 4.750 -4.357 -3.698 1.00 96.12 90 VAL A O 1
ATOM 699 N N . VAL A 1 91 ? 5.492 -3.022 -2.053 1.00 96.69 91 VAL A N 1
ATOM 700 C CA . VAL A 1 91 ? 6.023 -1.973 -2.927 1.00 96.69 91 VAL A CA 1
ATOM 701 C C . VAL A 1 91 ? 7.541 -2.029 -2.859 1.00 96.69 91 VAL A C 1
ATOM 703 O O . VAL A 1 91 ? 8.109 -1.954 -1.772 1.00 96.69 91 VAL A O 1
ATOM 706 N N . THR A 1 92 ? 8.202 -2.151 -4.007 1.00 96.31 92 THR A N 1
ATOM 707 C CA . THR A 1 92 ? 9.668 -2.177 -4.085 1.00 96.31 92 THR A CA 1
ATOM 708 C C . THR A 1 92 ? 10.186 -1.277 -5.197 1.00 96.31 92 THR A C 1
ATOM 710 O O . THR A 1 92 ? 9.458 -0.961 -6.134 1.00 96.31 92 THR A O 1
ATOM 713 N N . ASN A 1 93 ? 11.451 -0.881 -5.108 1.00 95.94 93 ASN A N 1
ATOM 714 C CA . ASN A 1 93 ? 12.158 -0.213 -6.196 1.00 95.94 93 ASN A CA 1
ATOM 715 C C . ASN A 1 93 ? 12.959 -1.258 -6.997 1.00 95.94 93 ASN A C 1
ATOM 717 O O . ASN A 1 93 ? 13.371 -2.266 -6.419 1.00 95.94 93 ASN A O 1
ATOM 721 N N . PRO A 1 94 ? 13.253 -1.023 -8.288 1.00 94.62 94 PRO A N 1
ATOM 722 C CA . PRO A 1 94 ? 14.062 -1.917 -9.130 1.00 94.62 94 PRO A CA 1
ATOM 723 C C . PRO A 1 94 ? 15.574 -1.851 -8.802 1.00 94.62 94 PRO A C 1
ATOM 725 O O . PRO A 1 94 ? 16.432 -1.705 -9.673 1.00 94.62 94 PRO A O 1
ATOM 728 N N . GLU A 1 95 ? 15.912 -1.957 -7.518 1.00 94.25 95 GLU A N 1
ATOM 729 C CA . GLU A 1 95 ? 17.266 -1.916 -6.965 1.00 94.25 95 GLU A CA 1
ATOM 730 C C . GLU A 1 95 ? 17.539 -3.198 -6.169 1.00 94.25 95 GLU A C 1
ATOM 732 O O . GLU A 1 95 ? 16.685 -3.669 -5.421 1.00 94.25 95 GLU A O 1
ATOM 737 N N . VAL A 1 96 ? 18.756 -3.746 -6.266 1.00 92.62 96 VAL A N 1
ATOM 738 C CA . VAL A 1 96 ? 19.119 -5.035 -5.638 1.00 92.62 96 VAL A CA 1
ATOM 739 C C . VAL A 1 96 ? 18.846 -5.058 -4.128 1.00 92.62 96 VAL A C 1
ATOM 741 O O . VAL A 1 96 ? 18.407 -6.074 -3.594 1.00 92.62 96 VAL A O 1
ATOM 744 N N . SER A 1 97 ? 19.111 -3.957 -3.422 1.00 94.06 97 SER A N 1
ATOM 745 C CA . SER A 1 97 ? 18.827 -3.832 -1.987 1.00 94.06 97 SER A CA 1
ATOM 746 C C . SER A 1 97 ? 17.328 -3.878 -1.694 1.00 94.06 97 SER A C 1
ATOM 748 O O . SER A 1 97 ? 16.906 -4.669 -0.855 1.00 94.06 97 SER A O 1
ATOM 750 N N . ALA A 1 98 ? 16.530 -3.084 -2.412 1.00 94.75 98 ALA A N 1
ATOM 751 C CA . ALA A 1 98 ? 15.084 -3.007 -2.221 1.00 94.75 98 ALA A CA 1
ATOM 752 C C . ALA A 1 98 ? 14.389 -4.338 -2.544 1.00 94.75 98 ALA A C 1
ATOM 754 O O . ALA A 1 98 ? 13.493 -4.765 -1.819 1.00 94.75 98 ALA A O 1
ATOM 755 N N . VAL A 1 99 ? 14.841 -5.036 -3.588 1.00 95.56 99 VAL A N 1
ATOM 756 C CA . VAL A 1 99 ? 14.328 -6.360 -3.963 1.00 95.56 99 VAL A CA 1
ATOM 757 C C . VAL A 1 99 ? 14.632 -7.401 -2.881 1.00 95.56 99 VAL A C 1
ATOM 759 O O . VAL A 1 99 ? 13.743 -8.148 -2.491 1.00 95.56 99 VAL A O 1
ATOM 762 N N . ARG A 1 100 ? 15.845 -7.412 -2.313 1.00 94.25 100 ARG A N 1
ATOM 763 C CA . ARG A 1 100 ? 16.185 -8.323 -1.201 1.00 94.25 100 ARG A CA 1
ATOM 764 C C . ARG A 1 100 ? 15.369 -8.060 0.060 1.00 94.25 100 ARG A C 1
ATOM 766 O O . ARG A 1 100 ? 15.052 -8.996 0.788 1.00 94.25 100 ARG A O 1
ATOM 773 N N . ASP A 1 101 ? 15.073 -6.799 0.355 1.00 93.88 101 ASP A N 1
ATOM 774 C CA . ASP A 1 101 ? 14.222 -6.471 1.496 1.00 93.88 101 ASP A CA 1
ATOM 775 C C . ASP A 1 101 ? 12.763 -6.858 1.226 1.00 93.88 101 ASP A C 1
ATOM 777 O O . ASP A 1 101 ? 12.117 -7.410 2.114 1.00 93.88 101 ASP A O 1
ATOM 781 N N . ALA A 1 102 ? 12.270 -6.673 -0.003 1.00 95.06 102 ALA A N 1
ATOM 782 C CA . ALA A 1 102 ? 10.949 -7.146 -0.413 1.00 95.06 102 ALA A CA 1
ATOM 783 C C . ALA A 1 102 ? 10.810 -8.672 -0.271 1.00 95.06 102 ALA A C 1
ATOM 785 O O . ALA A 1 102 ? 9.825 -9.121 0.306 1.00 95.06 102 ALA A O 1
ATOM 786 N N . ASP A 1 103 ? 11.810 -9.450 -0.696 1.00 95.38 103 ASP A N 1
ATOM 787 C CA . ASP A 1 103 ? 11.849 -10.915 -0.540 1.00 95.38 103 ASP A CA 1
ATOM 788 C C . ASP A 1 103 ? 11.686 -11.342 0.931 1.00 95.38 103 ASP A C 1
ATOM 790 O O . ASP A 1 103 ? 10.836 -12.161 1.282 1.00 95.38 103 ASP A O 1
ATOM 794 N N . ARG A 1 104 ? 12.416 -10.686 1.845 1.00 93.81 104 ARG A N 1
ATOM 795 C CA . ARG A 1 104 ? 12.273 -10.929 3.292 1.00 93.81 104 ARG A CA 1
ATOM 796 C 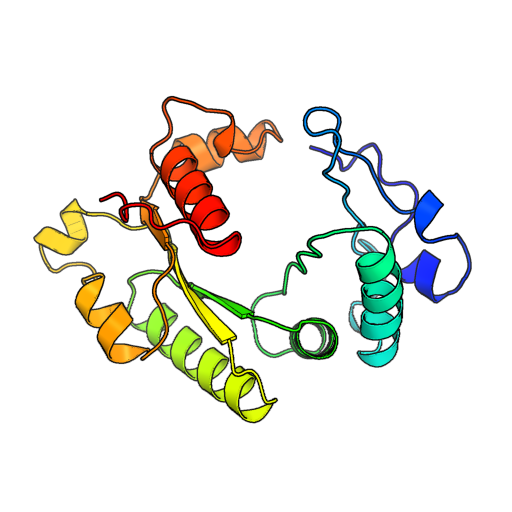C . ARG A 1 104 ? 10.870 -10.614 3.801 1.00 93.81 104 ARG A C 1
ATOM 798 O O . ARG A 1 104 ? 10.346 -11.361 4.626 1.00 93.81 104 ARG A O 1
ATOM 805 N N . ILE A 1 105 ? 10.281 -9.503 3.356 1.00 94.00 105 ILE A N 1
ATOM 806 C CA . ILE A 1 105 ? 8.928 -9.101 3.758 1.00 94.00 105 ILE A CA 1
ATOM 807 C C . ILE A 1 105 ? 7.890 -10.095 3.233 1.00 94.00 105 ILE A C 1
ATOM 809 O O . ILE A 1 105 ? 6.993 -10.466 3.988 1.00 94.00 105 ILE A O 1
ATOM 813 N N . ILE A 1 106 ? 8.034 -10.575 1.997 1.00 95.06 106 ILE A N 1
ATOM 814 C CA . ILE A 1 106 ? 7.167 -11.609 1.418 1.00 95.06 106 ILE A CA 1
ATOM 815 C C . ILE A 1 106 ? 7.237 -12.878 2.267 1.00 95.06 106 ILE A C 1
ATOM 817 O O . ILE A 1 106 ? 6.203 -13.319 2.763 1.00 95.06 106 ILE A O 1
ATOM 821 N N . GLY A 1 107 ? 8.437 -13.384 2.570 1.00 94.50 107 GLY A N 1
ATOM 822 C CA . GLY A 1 107 ? 8.583 -14.570 3.421 1.00 94.50 107 GLY A CA 1
ATOM 823 C C . GLY A 1 107 ? 7.980 -14.393 4.825 1.00 94.50 107 GLY A C 1
ATOM 824 O O . GLY A 1 107 ? 7.429 -15.335 5.403 1.00 94.50 107 GLY A O 1
ATOM 825 N N . MET A 1 108 ? 8.019 -13.178 5.386 1.00 93.38 108 MET A N 1
ATOM 826 C CA . MET A 1 108 ? 7.335 -12.868 6.647 1.00 93.38 108 MET A CA 1
ATOM 827 C C . MET A 1 108 ? 5.812 -12.865 6.503 1.00 93.38 108 MET A C 1
ATOM 829 O O . MET A 1 108 ? 5.131 -13.401 7.376 1.00 93.38 108 MET A O 1
ATOM 833 N N . LEU A 1 109 ? 5.271 -12.280 5.435 1.00 94.81 109 LEU A N 1
ATOM 834 C CA . LEU A 1 109 ? 3.835 -12.285 5.150 1.00 94.81 109 LEU A CA 1
ATOM 835 C C . LEU A 1 109 ? 3.322 -13.721 4.969 1.00 94.81 109 LEU A C 1
ATOM 837 O O . LEU A 1 109 ? 2.345 -14.104 5.612 1.00 94.81 109 LEU A O 1
ATOM 841 N N . GLU A 1 110 ? 4.028 -14.544 4.194 1.00 94.62 110 GLU A N 1
ATOM 842 C CA . GLU A 1 110 ? 3.720 -15.967 4.000 1.00 94.62 110 GLU A CA 1
ATOM 843 C C . GLU A 1 110 ? 3.741 -16.740 5.324 1.00 94.62 110 GLU A C 1
ATOM 845 O O . GLU A 1 110 ? 2.812 -17.486 5.634 1.00 94.62 110 GLU A O 1
ATOM 850 N N . SER A 1 111 ? 4.757 -16.501 6.162 1.00 93.88 111 SER A N 1
ATOM 851 C CA . SER A 1 111 ? 4.863 -17.111 7.497 1.00 93.88 111 SER A CA 1
ATOM 852 C C . SER A 1 111 ? 3.724 -16.695 8.438 1.00 93.88 111 SER A C 1
ATOM 854 O O . SER A 1 111 ? 3.410 -17.419 9.382 1.00 93.88 111 SER A O 1
ATOM 856 N N . ASN A 1 112 ? 3.091 -15.544 8.185 1.00 92.38 112 ASN A N 1
ATOM 857 C CA . ASN A 1 112 ? 1.897 -15.070 8.890 1.00 92.38 112 ASN A CA 1
ATOM 858 C C . ASN A 1 112 ? 0.586 -15.478 8.187 1.00 92.38 112 ASN A C 1
ATOM 860 O O . ASN A 1 112 ? -0.488 -15.028 8.580 1.00 92.38 112 ASN A O 1
ATOM 864 N N . GLY A 1 113 ? 0.653 -16.352 7.179 1.00 93.62 113 GLY A N 1
ATOM 865 C CA . GLY A 1 113 ? -0.509 -16.961 6.536 1.00 93.62 113 GLY A CA 1
ATOM 866 C C . GLY A 1 113 ? -1.107 -16.166 5.377 1.00 93.62 113 GLY A C 1
ATOM 867 O O . GLY A 1 113 ? -2.150 -16.573 4.864 1.00 93.62 113 GLY A O 1
ATOM 868 N N . PHE A 1 114 ? -0.474 -15.080 4.926 1.00 95.69 114 PHE A N 1
ATOM 869 C CA . PHE A 1 114 ? -0.938 -14.359 3.739 1.00 95.69 114 PHE A CA 1
ATOM 870 C C . PHE A 1 114 ? -0.815 -15.250 2.501 1.00 95.69 114 PHE A C 1
ATOM 872 O O . PHE A 1 114 ? 0.246 -15.803 2.231 1.00 95.69 114 PHE A O 1
ATOM 879 N N . GLN A 1 115 ? -1.917 -15.385 1.763 1.00 92.69 115 GLN A N 1
ATOM 880 C CA . GLN A 1 115 ? -1.974 -16.140 0.503 1.00 92.69 115 GLN A CA 1
ATOM 881 C C . GLN A 1 115 ? -2.078 -15.220 -0.717 1.00 92.69 115 GLN A C 1
ATOM 883 O O . GLN A 1 115 ? -1.685 -15.600 -1.813 1.00 92.69 115 GLN A O 1
ATOM 888 N N . ASP A 1 116 ? -2.620 -14.013 -0.536 1.00 94.50 116 ASP A N 1
ATOM 889 C CA . ASP A 1 116 ? -2.762 -13.020 -1.598 1.00 94.50 116 ASP A CA 1
ATOM 890 C C . ASP A 1 116 ? -1.783 -11.868 -1.355 1.00 94.50 116 ASP A C 1
ATOM 892 O O . ASP A 1 116 ? -2.074 -10.898 -0.642 1.00 94.50 116 ASP A O 1
ATOM 896 N N . ILE A 1 117 ? -0.583 -12.042 -1.910 1.00 96.38 117 ILE A N 1
ATOM 897 C CA . ILE A 1 117 ? 0.509 -11.071 -1.883 1.00 96.38 117 ILE A CA 1
ATOM 898 C C . ILE A 1 117 ? 0.728 -10.589 -3.315 1.00 96.38 117 ILE A C 1
ATOM 900 O O . ILE A 1 117 ? 1.031 -11.373 -4.213 1.00 96.38 117 ILE A O 1
ATOM 904 N N . LYS A 1 118 ? 0.560 -9.286 -3.529 1.00 96.94 118 LYS A N 1
ATOM 905 C CA . LYS A 1 118 ? 0.763 -8.624 -4.819 1.00 96.94 118 LYS A CA 1
ATOM 906 C C . LYS A 1 118 ? 1.993 -7.728 -4.781 1.00 96.94 118 LYS A C 1
ATOM 908 O O . LYS A 1 118 ? 2.404 -7.274 -3.715 1.00 96.94 118 LYS A O 1
ATOM 913 N N . LEU A 1 119 ? 2.538 -7.419 -5.951 1.00 97.31 119 LEU A N 1
ATOM 914 C CA . LEU A 1 119 ? 3.736 -6.601 -6.110 1.00 97.31 119 LEU A CA 1
ATOM 915 C C . LEU A 1 119 ? 3.469 -5.340 -6.930 1.00 97.31 119 LEU A C 1
ATOM 917 O O . LEU A 1 119 ? 2.828 -5.379 -7.984 1.00 97.31 119 LEU A O 1
ATOM 921 N N . ILE A 1 120 ? 4.035 -4.227 -6.470 1.00 97.75 120 ILE A N 1
ATOM 922 C CA . ILE A 1 120 ? 4.206 -3.004 -7.249 1.00 97.75 120 ILE A CA 1
ATOM 923 C C . ILE A 1 120 ? 5.696 -2.682 -7.320 1.00 97.75 120 ILE A C 1
ATOM 925 O O . ILE A 1 120 ? 6.345 -2.493 -6.290 1.00 97.75 120 ILE A O 1
ATOM 929 N N . VAL A 1 121 ? 6.221 -2.554 -8.538 1.00 97.38 121 VAL A N 1
ATOM 930 C CA . VAL A 1 121 ? 7.561 -2.005 -8.766 1.00 97.38 121 VAL A CA 1
ATOM 931 C C . VAL A 1 121 ? 7.422 -0.506 -9.003 1.00 97.38 121 VAL A C 1
ATOM 933 O O . VAL A 1 121 ? 6.798 -0.069 -9.968 1.00 97.38 121 VAL A O 1
ATOM 936 N N . ASN A 1 122 ? 7.954 0.291 -8.088 1.00 96.94 122 ASN A N 1
ATOM 937 C CA . ASN A 1 122 ? 7.823 1.738 -8.060 1.00 96.94 122 ASN A CA 1
ATOM 938 C C . ASN A 1 122 ? 9.110 2.429 -8.529 1.00 96.94 122 ASN A C 1
ATOM 940 O O . ASN A 1 122 ? 10.193 1.851 -8.466 1.00 96.94 122 ASN A O 1
ATOM 944 N N . ARG A 1 123 ? 8.991 3.694 -8.950 1.00 95.62 123 ARG A N 1
ATOM 945 C CA . ARG A 1 123 ? 10.116 4.563 -9.340 1.00 95.62 123 ARG A CA 1
ATOM 946 C C . ARG A 1 123 ? 10.979 3.995 -10.470 1.00 95.62 123 ARG A C 1
ATOM 948 O O . ARG A 1 123 ? 12.206 4.054 -10.440 1.00 95.62 123 ARG A O 1
ATOM 955 N N . VAL A 1 124 ? 10.335 3.425 -11.485 1.00 96.06 124 VAL A N 1
ATOM 956 C CA . VAL A 1 124 ? 11.038 2.794 -12.607 1.00 96.06 124 VAL A CA 1
ATOM 957 C C . VAL A 1 124 ? 11.591 3.840 -13.570 1.00 96.06 124 VAL A C 1
ATOM 959 O O . VAL A 1 124 ? 10.852 4.660 -14.121 1.00 96.06 124 VAL A O 1
ATOM 962 N N . HIS A 1 125 ? 12.898 3.770 -13.816 1.00 94.94 125 HIS A N 1
ATOM 963 C CA . HIS A 1 125 ? 13.597 4.571 -14.815 1.00 94.94 125 HIS A CA 1
ATOM 964 C C . HIS A 1 125 ? 13.911 3.721 -16.050 1.00 94.94 125 HIS A C 1
ATOM 966 O O . HIS A 1 125 ? 14.961 3.088 -16.136 1.00 94.94 125 HIS A O 1
ATOM 972 N N . TRP A 1 126 ? 13.021 3.731 -17.043 1.00 92.56 126 TRP A N 1
ATOM 973 C CA . TRP A 1 126 ? 13.130 2.867 -18.228 1.00 92.56 126 TRP A CA 1
ATOM 974 C C . TRP A 1 126 ? 14.436 3.000 -19.012 1.00 92.56 126 TRP A C 1
ATOM 976 O O . TRP A 1 126 ? 14.924 2.010 -19.550 1.00 92.56 126 TRP A O 1
ATOM 986 N N . ASP A 1 127 ? 15.025 4.195 -19.067 1.00 93.94 127 ASP A N 1
ATOM 987 C CA . ASP A 1 127 ? 16.315 4.385 -19.734 1.00 93.94 127 ASP A CA 1
ATOM 988 C C . ASP A 1 127 ? 17.454 3.694 -18.970 1.00 93.94 127 ASP A C 1
ATOM 990 O O . ASP A 1 127 ? 18.322 3.086 -19.590 1.00 93.94 127 ASP A O 1
ATOM 994 N N . MET A 1 128 ? 17.414 3.694 -17.633 1.00 93.94 128 MET A N 1
ATOM 995 C CA . MET A 1 128 ? 18.386 2.966 -16.808 1.00 93.94 128 MET A CA 1
ATOM 996 C C . MET A 1 128 ? 18.204 1.452 -16.930 1.00 93.94 128 MET A C 1
ATOM 998 O O . MET A 1 128 ? 19.194 0.731 -17.008 1.00 93.94 128 MET A O 1
ATOM 1002 N N . VAL A 1 129 ? 16.955 0.977 -17.020 1.00 93.00 129 VAL A N 1
ATOM 1003 C CA . VAL A 1 129 ? 16.655 -0.443 -17.270 1.00 93.00 129 VAL A CA 1
ATOM 1004 C C . VAL A 1 129 ? 17.242 -0.882 -18.614 1.00 93.00 129 VAL A C 1
ATOM 1006 O O . VAL A 1 129 ? 17.947 -1.883 -18.689 1.00 93.00 129 VAL A O 1
ATOM 1009 N N . ARG A 1 130 ? 17.026 -0.103 -19.683 1.00 93.12 130 ARG A N 1
ATOM 1010 C CA . ARG A 1 130 ? 17.563 -0.408 -21.025 1.00 93.12 130 ARG A CA 1
ATOM 1011 C C . ARG A 1 130 ? 19.088 -0.388 -21.083 1.00 93.12 130 ARG A C 1
ATOM 1013 O O . ARG A 1 130 ? 19.667 -1.147 -21.854 1.00 93.12 130 ARG A O 1
ATOM 1020 N N . ASN A 1 131 ? 19.720 0.475 -20.292 1.00 94.12 131 ASN A N 1
ATOM 1021 C CA . ASN A 1 131 ? 21.176 0.586 -20.225 1.00 94.12 131 ASN A CA 1
ATOM 1022 C C . ASN A 1 131 ? 21.821 -0.471 -19.310 1.00 94.12 131 ASN A C 1
ATOM 1024 O O . ASN A 1 131 ? 23.042 -0.595 -19.312 1.00 94.12 131 ASN A O 1
ATOM 1028 N N . GLY A 1 132 ? 21.024 -1.246 -18.562 1.00 91.12 132 GLY A N 1
ATOM 1029 C CA . GLY A 1 132 ? 21.512 -2.256 -17.618 1.00 91.12 132 GLY A CA 1
ATOM 1030 C C . GLY A 1 132 ? 21.976 -1.693 -16.269 1.00 91.12 132 GLY A C 1
ATOM 1031 O O . GLY A 1 132 ? 22.585 -2.417 -15.487 1.00 91.12 132 GLY A O 1
ATOM 1032 N N . ASP A 1 133 ? 21.678 -0.424 -15.980 1.00 91.25 133 ASP A N 1
ATOM 1033 C CA . ASP A 1 133 ? 22.020 0.249 -14.717 1.00 91.25 133 ASP A CA 1
ATOM 1034 C C . ASP A 1 133 ? 20.959 0.027 -13.619 1.00 91.25 133 ASP A C 1
ATOM 1036 O O . ASP A 1 133 ? 21.139 0.428 -12.469 1.00 91.25 133 ASP A O 1
ATOM 1040 N N . MET A 1 134 ? 19.831 -0.588 -13.975 1.00 93.00 134 MET A N 1
ATOM 1041 C CA . MET A 1 134 ? 18.684 -0.864 -13.111 1.00 93.00 134 MET A CA 1
ATOM 1042 C C . MET A 1 134 ? 18.130 -2.253 -13.438 1.00 93.00 134 MET A C 1
ATOM 1044 O O . MET A 1 134 ? 18.188 -2.676 -14.593 1.00 93.00 134 MET A O 1
ATOM 1048 N N . LEU A 1 135 ? 17.600 -2.961 -12.434 1.00 93.88 135 LEU A N 1
ATOM 1049 C CA . LEU A 1 135 ? 17.009 -4.283 -12.652 1.00 93.88 135 LEU A CA 1
ATOM 1050 C C . LEU A 1 135 ? 15.811 -4.184 -13.599 1.00 93.88 135 LEU A C 1
ATOM 1052 O O . LEU A 1 135 ? 15.024 -3.236 -13.515 1.00 93.88 135 LEU A O 1
ATOM 1056 N N . SER A 1 136 ? 15.667 -5.171 -14.483 1.00 94.75 136 SER A N 1
ATOM 1057 C CA . SER A 1 136 ? 14.470 -5.272 -15.313 1.00 94.75 136 SER A CA 1
ATOM 1058 C C . SER A 1 136 ? 13.259 -5.660 -14.465 1.00 94.75 136 SER A C 1
ATOM 1060 O O . SER A 1 136 ? 13.387 -6.224 -13.377 1.00 94.75 136 SER A O 1
ATOM 1062 N N . ILE A 1 137 ? 12.063 -5.327 -14.946 1.00 94.38 137 ILE A N 1
ATOM 1063 C CA . ILE A 1 137 ? 10.823 -5.657 -14.233 1.00 94.38 137 ILE A CA 1
ATOM 1064 C C . ILE A 1 137 ? 10.628 -7.171 -14.199 1.00 94.38 137 ILE A C 1
ATOM 1066 O O . ILE A 1 137 ? 10.156 -7.713 -13.202 1.00 94.38 137 ILE A O 1
ATOM 1070 N N . GLU A 1 138 ? 11.040 -7.835 -15.273 1.00 92.00 138 GLU A N 1
ATOM 1071 C CA . GLU A 1 138 ? 11.053 -9.278 -15.432 1.00 92.00 138 GLU A CA 1
ATOM 1072 C C . GLU A 1 138 ? 11.946 -9.930 -14.369 1.00 92.00 138 GLU A C 1
ATOM 1074 O O . GLU A 1 138 ? 11.461 -10.784 -13.633 1.00 92.00 138 GLU A O 1
ATOM 1079 N N . ASP A 1 139 ? 13.185 -9.454 -14.190 1.00 92.88 139 ASP A N 1
ATOM 1080 C CA . ASP A 1 139 ? 14.096 -9.983 -13.161 1.00 92.88 139 ASP A CA 1
ATOM 1081 C C . ASP A 1 139 ? 13.518 -9.824 -11.747 1.00 92.88 139 ASP A C 1
ATOM 1083 O O . ASP A 1 139 ? 13.652 -10.712 -10.904 1.00 92.88 139 ASP A O 1
ATOM 1087 N N . VAL A 1 140 ? 12.870 -8.687 -11.464 1.00 95.19 140 VAL A N 1
ATOM 1088 C CA . VAL A 1 140 ? 12.247 -8.436 -10.155 1.00 95.19 140 VAL A CA 1
ATOM 1089 C C . VAL A 1 140 ? 11.063 -9.377 -9.924 1.00 95.19 140 VAL A C 1
ATOM 1091 O O . VAL A 1 140 ? 10.948 -9.959 -8.844 1.00 95.19 140 VAL A O 1
ATOM 1094 N N . ALA A 1 141 ? 10.192 -9.541 -10.921 1.00 91.94 141 ALA A N 1
ATOM 1095 C CA . ALA A 1 141 ? 9.027 -10.414 -10.828 1.00 91.94 141 ALA A CA 1
ATOM 1096 C C . ALA A 1 141 ? 9.428 -11.894 -10.702 1.00 91.94 141 ALA A C 1
ATOM 1098 O O . ALA A 1 141 ? 8.872 -12.610 -9.869 1.00 91.94 141 ALA A O 1
ATOM 1099 N N . GLU A 1 142 ? 10.425 -12.337 -11.473 1.00 90.38 142 GLU A N 1
ATOM 1100 C CA . GLU A 1 142 ? 10.971 -13.696 -11.398 1.00 90.38 142 GLU A CA 1
ATOM 1101 C C . GLU A 1 142 ? 11.651 -13.974 -10.056 1.00 90.38 142 GLU A C 1
ATOM 1103 O O . GLU A 1 142 ? 11.542 -15.080 -9.535 1.00 90.38 142 GLU A O 1
ATOM 1108 N N . HIS A 1 143 ? 12.339 -12.987 -9.474 1.00 93.75 143 HIS A N 1
ATOM 1109 C CA . HIS A 1 143 ? 13.009 -13.167 -8.190 1.00 93.75 143 HIS A CA 1
ATOM 1110 C C . HIS A 1 143 ? 12.031 -13.285 -7.019 1.00 93.75 143 HIS A C 1
ATOM 1112 O O . HIS A 1 143 ? 12.261 -14.090 -6.121 1.00 93.75 143 HIS A O 1
ATOM 1118 N N . LEU A 1 144 ? 10.968 -12.474 -7.012 1.00 94.50 144 LEU A N 1
ATOM 1119 C CA . LEU A 1 144 ? 10.054 -12.369 -5.872 1.00 94.50 144 LEU A CA 1
ATOM 1120 C C . LEU A 1 144 ? 8.889 -13.368 -5.918 1.00 94.50 144 LEU A C 1
ATOM 1122 O O . LEU A 1 144 ? 8.214 -13.530 -4.908 1.00 94.50 144 LEU A O 1
ATOM 1126 N N . TYR A 1 145 ? 8.641 -14.026 -7.059 1.00 91.31 145 TYR A N 1
ATOM 1127 C CA . TYR A 1 145 ? 7.587 -15.042 -7.232 1.00 91.31 145 TYR A CA 1
ATOM 1128 C C . TYR A 1 145 ? 6.182 -14.595 -6.776 1.00 91.31 145 TYR A C 1
ATOM 1130 O O . TYR A 1 145 ? 5.387 -15.396 -6.287 1.00 91.31 145 TYR A O 1
ATOM 1138 N N . VAL A 1 146 ? 5.857 -13.315 -6.964 1.00 92.69 146 VAL A N 1
ATOM 1139 C CA . VAL A 1 146 ? 4.571 -12.710 -6.580 1.00 92.69 146 VAL A CA 1
ATOM 1140 C C . VAL A 1 146 ? 3.920 -11.998 -7.759 1.00 92.69 146 VAL A C 1
ATOM 1142 O O . VAL A 1 146 ? 4.592 -11.464 -8.643 1.00 92.69 146 VAL A O 1
ATOM 1145 N N . ASP A 1 147 ? 2.589 -11.954 -7.750 1.00 93.25 147 ASP A N 1
ATOM 1146 C CA . ASP A 1 147 ? 1.797 -11.365 -8.827 1.00 93.25 147 ASP A CA 1
ATOM 1147 C C . ASP A 1 147 ? 2.064 -9.858 -8.965 1.00 93.25 147 ASP A C 1
ATOM 1149 O O . ASP A 1 147 ? 1.684 -9.048 -8.111 1.00 93.25 147 ASP A O 1
ATOM 1153 N N . LEU A 1 148 ? 2.676 -9.467 -10.082 1.00 95.69 148 LEU A N 1
ATOM 1154 C CA . LEU A 1 148 ? 2.915 -8.071 -10.429 1.00 95.69 148 LEU A CA 1
ATOM 1155 C C . LEU A 1 148 ? 1.610 -7.388 -10.861 1.00 95.69 148 LEU A C 1
ATOM 1157 O O . LEU A 1 148 ? 1.069 -7.663 -11.931 1.00 95.69 148 LEU A O 1
ATOM 1161 N N . ILE A 1 149 ? 1.134 -6.436 -10.057 1.00 96.38 149 ILE A N 1
ATOM 1162 C CA . ILE A 1 149 ? -0.089 -5.667 -10.342 1.00 96.38 149 ILE A CA 1
ATOM 1163 C C . ILE A 1 149 ? 0.194 -4.234 -10.797 1.00 96.38 149 ILE A C 1
ATOM 1165 O O . ILE A 1 149 ? -0.729 -3.542 -11.235 1.00 96.38 149 ILE A O 1
ATOM 1169 N N . GLY A 1 150 ? 1.441 -3.765 -10.710 1.00 96.50 150 GLY A N 1
ATOM 1170 C CA . GLY A 1 150 ? 1.782 -2.383 -11.026 1.00 96.50 150 GLY A CA 1
ATOM 1171 C C . GLY A 1 150 ? 3.252 -2.145 -11.313 1.00 96.50 150 GLY A C 1
ATOM 1172 O O . GLY A 1 150 ? 4.123 -2.636 -10.603 1.00 96.50 150 GLY A O 1
ATOM 1173 N N . VAL A 1 151 ? 3.503 -1.310 -12.317 1.00 97.31 151 VAL A N 1
ATOM 1174 C CA . VAL A 1 151 ? 4.814 -0.732 -12.603 1.00 97.31 151 VAL A CA 1
ATOM 1175 C C . VAL A 1 151 ? 4.626 0.775 -12.659 1.00 97.31 151 VAL A C 1
ATOM 1177 O O . VAL A 1 151 ? 3.914 1.278 -13.527 1.00 97.31 151 VAL A O 1
ATOM 1180 N N . ILE A 1 152 ? 5.191 1.489 -11.690 1.00 97.56 152 ILE A N 1
ATOM 1181 C CA . ILE A 1 152 ? 5.033 2.936 -11.565 1.00 97.56 152 ILE A CA 1
ATOM 1182 C C . ILE A 1 152 ? 6.331 3.597 -12.042 1.00 97.56 152 ILE A C 1
ATOM 1184 O O . ILE A 1 152 ? 7.376 3.404 -11.412 1.00 97.56 152 ILE A O 1
ATOM 1188 N N . PRO A 1 153 ? 6.304 4.365 -13.145 1.00 96.06 153 PRO A N 1
ATOM 1189 C CA . PRO A 1 153 ? 7.490 5.065 -13.618 1.00 96.06 153 PRO A CA 1
ATOM 1190 C C . PRO A 1 153 ? 7.883 6.188 -12.655 1.00 96.06 153 PRO A C 1
ATOM 1192 O O . PRO A 1 153 ? 7.024 6.774 -11.990 1.00 96.06 153 PRO A O 1
ATOM 1195 N N . GLU A 1 154 ? 9.169 6.539 -12.624 1.00 95.38 154 GLU A N 1
ATOM 1196 C CA . GLU A 1 154 ? 9.581 7.787 -11.982 1.00 95.38 154 GLU A CA 1
ATOM 1197 C C . GLU A 1 154 ? 8.898 8.966 -12.688 1.00 95.38 154 GLU A C 1
ATOM 1199 O O . GLU A 1 154 ? 8.952 9.111 -13.913 1.00 95.38 154 GLU A O 1
ATOM 1204 N N . ASP A 1 155 ? 8.252 9.825 -11.903 1.00 94.94 155 ASP A N 1
ATOM 1205 C CA . ASP A 1 155 ? 7.505 10.962 -12.418 1.00 94.94 155 ASP A CA 1
ATOM 1206 C C . ASP A 1 155 ? 7.697 12.187 -11.515 1.00 94.94 155 ASP A C 1
ATOM 1208 O O . ASP A 1 155 ? 7.323 12.207 -10.341 1.00 94.94 155 ASP A O 1
ATOM 1212 N N . GLN A 1 156 ? 8.249 13.257 -12.090 1.00 92.94 156 GLN A N 1
ATOM 1213 C CA . GLN A 1 156 ? 8.459 14.539 -11.412 1.00 92.94 156 GLN A CA 1
ATOM 1214 C C . GLN A 1 156 ? 7.162 15.159 -10.864 1.00 92.94 156 GLN A C 1
ATOM 1216 O O . GLN A 1 156 ? 7.196 15.922 -9.894 1.00 92.94 156 GLN A O 1
ATOM 1221 N N . TYR A 1 157 ? 6.003 14.832 -11.449 1.00 94.31 157 TYR A N 1
ATOM 1222 C CA . TYR A 1 157 ? 4.715 15.320 -10.971 1.00 94.31 157 TYR A CA 1
ATOM 1223 C C . TYR A 1 157 ? 4.321 14.725 -9.617 1.00 94.31 157 TYR A C 1
ATOM 1225 O O . TYR A 1 157 ? 3.475 15.323 -8.954 1.00 94.31 157 TYR A O 1
ATOM 1233 N N . VAL A 1 158 ? 4.943 13.630 -9.159 1.00 93.31 158 VAL A N 1
ATOM 1234 C CA . VAL A 1 158 ? 4.733 13.078 -7.806 1.00 93.31 158 VAL A CA 1
ATOM 1235 C C . VAL A 1 158 ? 5.071 14.118 -6.750 1.00 93.31 158 VAL A C 1
ATOM 1237 O O . VAL A 1 158 ? 4.219 14.460 -5.934 1.00 93.31 158 VAL A O 1
ATOM 1240 N N . VAL A 1 159 ? 6.268 14.704 -6.815 1.00 92.19 159 VAL A N 1
ATOM 1241 C CA . VAL A 1 159 ? 6.714 15.719 -5.847 1.00 92.19 159 VAL A CA 1
ATOM 1242 C C . VAL A 1 159 ? 5.792 16.941 -5.874 1.00 92.19 159 VAL A C 1
ATOM 1244 O O . VAL A 1 159 ? 5.382 17.448 -4.829 1.00 92.19 159 VAL A O 1
ATOM 1247 N N . VAL A 1 160 ? 5.413 17.392 -7.074 1.00 92.31 160 VAL A N 1
ATOM 1248 C CA . VAL A 1 160 ? 4.512 18.541 -7.252 1.00 92.31 160 VAL A CA 1
ATOM 1249 C C . VAL A 1 160 ? 3.131 18.269 -6.650 1.00 92.31 160 VAL A C 1
ATOM 1251 O O . VAL A 1 160 ? 2.584 19.133 -5.965 1.00 92.31 160 VAL A O 1
ATOM 1254 N N . SER A 1 161 ? 2.572 17.084 -6.894 1.00 92.38 161 SER A N 1
ATOM 1255 C CA . SER A 1 161 ? 1.231 16.694 -6.438 1.00 92.38 161 SER A CA 1
ATOM 1256 C C . SER A 1 161 ? 1.197 16.541 -4.913 1.00 92.38 161 SER A C 1
ATOM 1258 O O . SER A 1 161 ? 0.325 17.110 -4.251 1.00 92.38 161 SER A O 1
ATOM 1260 N N . THR A 1 162 ? 2.221 15.904 -4.334 1.00 90.25 162 THR A N 1
ATOM 1261 C CA . THR A 1 162 ? 2.394 15.774 -2.880 1.00 90.25 162 THR A CA 1
ATOM 1262 C C . THR A 1 162 ? 2.452 17.135 -2.190 1.00 90.25 162 THR A C 1
ATOM 1264 O O . THR A 1 162 ? 1.703 17.368 -1.242 1.00 90.25 162 THR A O 1
ATOM 1267 N N . ASN A 1 163 ? 3.256 18.073 -2.703 1.00 89.81 163 ASN A N 1
ATOM 1268 C CA . ASN A 1 163 ? 3.379 19.417 -2.124 1.00 89.81 163 ASN A CA 1
ATOM 1269 C C . ASN A 1 163 ? 2.070 20.220 -2.181 1.00 89.81 163 ASN A C 1
ATOM 1271 O O . ASN A 1 163 ? 1.808 21.043 -1.308 1.00 89.81 163 ASN A O 1
ATOM 1275 N N . LYS A 1 164 ? 1.231 19.979 -3.195 1.00 90.25 164 LYS A N 1
ATOM 1276 C CA . LYS A 1 164 ? -0.108 20.578 -3.293 1.00 90.25 164 LYS A CA 1
ATOM 1277 C C . LYS A 1 164 ? -1.146 19.883 -2.407 1.00 90.25 164 LYS A C 1
ATOM 1279 O O . LYS A 1 164 ? -2.229 20.424 -2.196 1.00 90.25 164 LYS A O 1
ATOM 1284 N N . GLY A 1 165 ? -0.850 18.688 -1.896 1.00 88.50 165 GLY A N 1
ATOM 1285 C CA . GLY A 1 165 ? -1.829 17.845 -1.212 1.00 88.50 165 GLY A CA 1
ATOM 1286 C C . GLY A 1 165 ? -2.908 17.299 -2.154 1.00 88.50 165 GLY A C 1
ATOM 1287 O O . GLY A 1 165 ? -4.044 17.055 -1.725 1.00 88.50 165 GLY A O 1
ATOM 1288 N N . GLU A 1 166 ? -2.569 17.130 -3.432 1.00 90.06 166 GLU A N 1
ATOM 1289 C CA . GLU A 1 166 ? -3.435 16.596 -4.480 1.00 90.06 166 GLU A CA 1
ATOM 1290 C C . GLU A 1 166 ? -2.936 15.212 -4.907 1.00 90.06 166 GLU A C 1
ATOM 1292 O O . GLU A 1 166 ? -1.753 15.065 -5.199 1.00 90.06 166 GLU A O 1
ATOM 1297 N N . PRO A 1 167 ? -3.794 14.176 -4.928 1.00 92.38 167 PRO A N 1
ATOM 1298 C CA . PRO A 1 167 ? -3.403 12.872 -5.450 1.00 92.38 167 PRO A CA 1
ATOM 1299 C C . PRO A 1 167 ? -2.976 12.957 -6.918 1.00 92.38 167 PRO A C 1
ATOM 1301 O O . PRO A 1 167 ? -3.679 13.546 -7.737 1.00 92.38 167 PRO A O 1
ATOM 1304 N N . ILE A 1 168 ? -1.854 12.319 -7.260 1.00 94.31 168 ILE A N 1
ATOM 1305 C CA . ILE A 1 168 ? -1.283 12.345 -8.616 1.00 94.31 168 ILE A CA 1
ATOM 1306 C C . ILE A 1 168 ? -2.221 11.785 -9.693 1.00 94.31 168 ILE A C 1
ATOM 1308 O O . ILE A 1 168 ? -2.151 12.206 -10.842 1.00 94.31 168 ILE A O 1
ATOM 1312 N N . VAL A 1 169 ? -3.134 10.886 -9.320 1.00 94.00 169 VAL A N 1
ATOM 1313 C CA . VAL A 1 169 ? -4.155 10.318 -10.217 1.00 94.00 169 VAL A CA 1
ATOM 1314 C C . VAL A 1 169 ? -5.098 11.371 -10.810 1.00 94.00 169 VAL A C 1
ATOM 1316 O O . VAL A 1 169 ? -5.730 11.113 -11.823 1.00 94.00 169 VAL A O 1
ATOM 1319 N N . LEU A 1 170 ? -5.179 12.570 -10.220 1.00 92.69 170 LEU A N 1
ATOM 1320 C CA . LEU A 1 170 ? -5.953 13.694 -10.761 1.00 92.69 170 LEU A CA 1
ATOM 1321 C C . LEU A 1 170 ? -5.207 14.481 -11.851 1.00 92.69 170 LEU A C 1
ATOM 1323 O O . LEU A 1 170 ? -5.749 15.440 -12.398 1.00 92.69 170 LEU A O 1
ATOM 1327 N N . ASN A 1 171 ? -3.949 14.138 -12.132 1.00 92.50 171 ASN A N 1
ATOM 1328 C CA . ASN A 1 171 ? -3.141 14.797 -13.145 1.00 92.50 171 ASN A CA 1
ATOM 1329 C C . ASN A 1 171 ? -3.069 13.945 -14.417 1.00 92.50 171 ASN A C 1
ATOM 1331 O O . ASN A 1 171 ? -2.212 13.070 -14.530 1.00 92.50 171 ASN A O 1
ATOM 1335 N N . ASP A 1 172 ? -3.880 14.291 -15.417 1.00 90.81 172 ASP A N 1
ATOM 1336 C CA . ASP A 1 172 ? -3.946 13.601 -16.717 1.00 90.81 172 ASP A CA 1
ATOM 1337 C C . ASP A 1 172 ? -2.614 13.582 -17.493 1.00 90.81 172 ASP A C 1
ATOM 1339 O O . ASP A 1 172 ? -2.449 12.826 -18.449 1.00 90.81 172 ASP A O 1
ATOM 1343 N N . LYS A 1 173 ? -1.647 14.430 -17.117 1.00 91.62 173 LYS A N 1
ATOM 1344 C CA . LYS A 1 173 ? -0.313 14.471 -17.739 1.00 91.62 173 LYS A CA 1
ATOM 1345 C C . LYS A 1 173 ? 0.682 13.515 -17.084 1.00 91.62 173 LYS A C 1
ATOM 1347 O O . LYS A 1 173 ? 1.788 13.360 -17.599 1.00 91.62 173 LYS A O 1
ATOM 1352 N N . SER A 1 174 ? 0.335 12.931 -15.940 1.00 94.50 174 SER A N 1
ATOM 1353 C CA . SER A 1 174 ? 1.229 12.061 -15.188 1.00 94.50 174 SER A CA 1
ATOM 1354 C C . SER A 1 174 ? 1.117 10.617 -15.658 1.00 94.50 174 SER A C 1
ATOM 1356 O O . SER A 1 174 ? 0.049 10.006 -15.613 1.00 94.50 174 SER A O 1
ATOM 1358 N N . ARG A 1 175 ? 2.259 10.035 -16.033 1.00 94.56 175 ARG A N 1
ATOM 1359 C CA . ARG A 1 175 ? 2.338 8.602 -16.348 1.00 94.56 175 ARG A CA 1
ATOM 1360 C C . ARG A 1 175 ? 2.204 7.759 -15.087 1.00 94.56 175 ARG A C 1
ATOM 1362 O O . ARG A 1 175 ? 1.554 6.721 -15.128 1.00 94.56 175 ARG A O 1
ATOM 1369 N N . ALA A 1 176 ? 2.758 8.228 -13.967 1.00 95.94 176 ALA A N 1
ATOM 1370 C CA . ALA A 1 176 ? 2.572 7.577 -12.674 1.00 95.94 176 ALA A CA 1
ATOM 1371 C C . ALA A 1 176 ? 1.098 7.600 -12.236 1.00 95.94 176 ALA A C 1
ATOM 1373 O O . ALA A 1 176 ? 0.595 6.584 -11.769 1.00 95.94 176 ALA A O 1
ATOM 1374 N N . GLY A 1 177 ? 0.381 8.710 -12.455 1.00 96.00 177 GLY A N 1
ATOM 1375 C CA . GLY A 1 177 ? -1.063 8.806 -12.214 1.00 96.00 177 GLY A CA 1
ATOM 1376 C C . GLY A 1 177 ? -1.860 7.748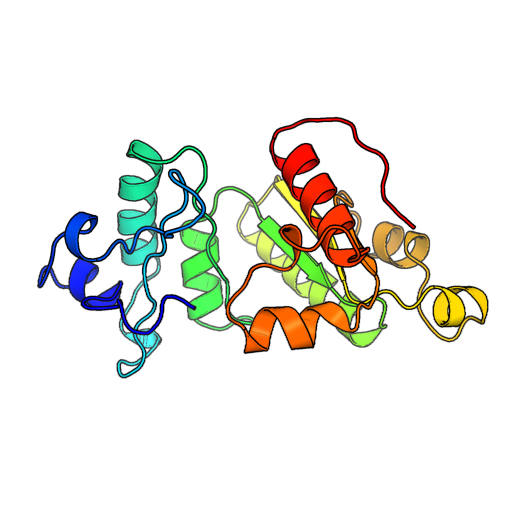 -12.981 1.00 96.00 177 GLY A C 1
ATOM 1377 O O . GLY A 1 177 ? -2.615 6.995 -12.371 1.00 96.00 177 GLY A O 1
ATOM 1378 N N . ALA A 1 178 ? -1.624 7.621 -14.290 1.00 95.88 178 ALA A N 1
ATOM 1379 C CA . ALA A 1 178 ? -2.255 6.584 -15.112 1.00 95.88 178 ALA A CA 1
ATOM 1380 C C . ALA A 1 178 ? -1.862 5.155 -14.680 1.00 95.88 178 ALA A C 1
ATOM 1382 O O . ALA A 1 178 ? -2.685 4.241 -14.707 1.00 95.88 178 ALA A O 1
ATOM 1383 N N . ALA A 1 179 ? -0.612 4.946 -14.255 1.00 96.75 179 ALA A N 1
ATOM 1384 C CA . ALA A 1 179 ? -0.157 3.648 -13.765 1.00 96.75 179 ALA A CA 1
ATOM 1385 C C . ALA A 1 179 ? -0.847 3.255 -12.447 1.00 96.75 179 ALA A C 1
ATOM 1387 O O . ALA A 1 179 ? -1.281 2.110 -12.310 1.00 96.75 179 ALA A O 1
ATOM 1388 N N . PHE A 1 180 ? -1.016 4.199 -11.513 1.00 96.69 180 PHE A N 1
ATOM 1389 C CA . PHE A 1 180 ? -1.781 3.985 -10.280 1.00 96.69 180 PHE A CA 1
ATOM 1390 C C . PHE A 1 180 ? -3.263 3.693 -10.549 1.00 96.69 180 PHE A C 1
ATOM 1392 O O . PHE A 1 180 ? -3.831 2.835 -9.875 1.00 96.69 180 PHE A O 1
ATOM 1399 N N . ASP A 1 181 ? -3.878 4.339 -11.544 1.00 95.81 181 ASP A N 1
ATOM 1400 C CA . ASP A 1 181 ? -5.253 4.026 -11.957 1.00 95.81 181 ASP A CA 1
ATOM 1401 C C . ASP A 1 181 ? -5.375 2.571 -12.441 1.00 95.81 181 ASP A C 1
ATOM 1403 O O . ASP A 1 181 ? -6.222 1.817 -11.961 1.00 95.81 181 ASP A O 1
ATOM 1407 N N . ASN A 1 182 ? -4.446 2.111 -13.288 1.00 97.00 182 ASN A N 1
ATOM 1408 C CA . ASN A 1 182 ? -4.425 0.713 -13.723 1.00 97.00 182 ASN A CA 1
ATOM 1409 C C . ASN A 1 182 ? -4.200 -0.270 -12.559 1.00 97.00 182 ASN A C 1
ATOM 1411 O O . ASN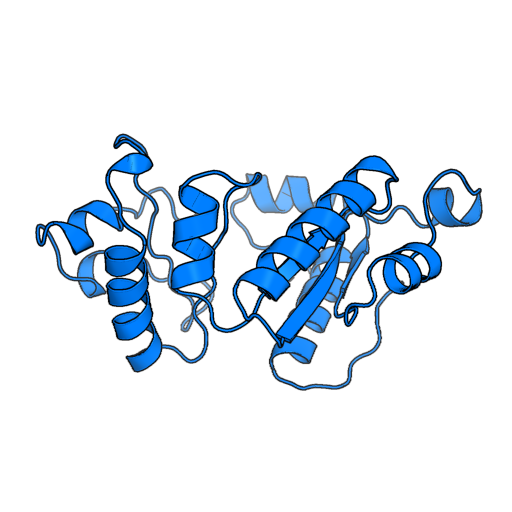 A 1 182 ? -4.779 -1.355 -12.566 1.00 97.00 182 ASN A O 1
ATOM 1415 N N . VAL A 1 183 ? -3.392 0.086 -11.554 1.00 96.94 183 VAL A N 1
ATOM 1416 C CA . VAL A 1 183 ? -3.249 -0.720 -10.327 1.00 96.94 183 VAL A CA 1
ATOM 1417 C C . VAL A 1 183 ? -4.589 -0.843 -9.605 1.00 96.94 183 VAL A C 1
ATOM 1419 O O . VAL A 1 183 ? -4.996 -1.954 -9.268 1.00 96.94 183 VAL A O 1
ATOM 1422 N N . ALA A 1 184 ? -5.300 0.269 -9.403 1.00 96.19 184 ALA A N 1
ATOM 1423 C CA . ALA A 1 184 ? -6.607 0.263 -8.749 1.00 96.19 184 ALA A CA 1
ATOM 1424 C C . ALA A 1 184 ? -7.622 -0.603 -9.514 1.00 96.19 184 ALA A C 1
ATOM 1426 O O . ALA A 1 184 ? -8.322 -1.412 -8.904 1.00 96.19 184 ALA A O 1
ATOM 1427 N N . ARG A 1 185 ? -7.632 -0.514 -10.850 1.00 96.69 185 ARG A N 1
ATOM 1428 C CA . ARG A 1 185 ? -8.470 -1.347 -11.727 1.00 96.69 185 ARG A CA 1
ATOM 1429 C C . ARG A 1 185 ? -8.164 -2.844 -11.583 1.00 96.69 185 ARG A C 1
ATOM 1431 O O . ARG A 1 185 ? -9.084 -3.649 -11.477 1.00 96.69 185 ARG A O 1
ATOM 1438 N N . ARG A 1 186 ? -6.891 -3.237 -11.459 1.00 96.44 186 ARG A N 1
ATOM 1439 C CA . ARG A 1 186 ? -6.533 -4.642 -11.167 1.00 96.44 186 ARG A CA 1
ATOM 1440 C C . ARG A 1 186 ? -6.972 -5.100 -9.781 1.00 96.44 186 ARG A C 1
ATOM 1442 O O . ARG A 1 186 ? -7.409 -6.236 -9.634 1.00 96.44 186 ARG A O 1
ATOM 1449 N N . ILE A 1 187 ? -6.895 -4.232 -8.770 1.00 95.44 187 ILE A N 1
ATOM 1450 C CA . ILE A 1 187 ? -7.339 -4.548 -7.398 1.00 95.44 187 ILE A CA 1
ATOM 1451 C C . ILE A 1 187 ? -8.850 -4.846 -7.343 1.00 95.44 187 ILE A C 1
ATOM 1453 O O . ILE A 1 187 ? -9.288 -5.643 -6.506 1.00 95.44 187 ILE A O 1
ATOM 1457 N N . VAL A 1 188 ? -9.644 -4.240 -8.233 1.00 95.06 188 VAL A N 1
ATOM 1458 C CA . VAL A 1 188 ? -11.084 -4.530 -8.386 1.00 95.06 188 VAL A CA 1
ATOM 1459 C C . VAL A 1 188 ? -11.379 -5.674 -9.371 1.00 95.06 188 VAL A C 1
ATOM 1461 O O . VAL A 1 188 ? -12.541 -6.007 -9.584 1.00 95.06 188 VAL A O 1
ATOM 1464 N N . GLY A 1 189 ? -10.346 -6.315 -9.932 1.00 93.75 189 GLY A N 1
ATOM 1465 C CA . GLY A 1 189 ? -10.462 -7.501 -10.785 1.00 93.75 189 GLY A CA 1
ATOM 1466 C C . GLY A 1 189 ? -10.513 -7.232 -12.291 1.00 93.75 189 GLY A C 1
ATOM 1467 O O . GLY A 1 189 ? -10.818 -8.148 -13.051 1.00 93.75 189 GLY A O 1
ATOM 1468 N N . GLU A 1 190 ? -10.227 -6.010 -12.750 1.00 96.06 190 GLU A N 1
ATOM 1469 C CA . GLU A 1 190 ? -10.152 -5.715 -14.184 1.00 96.06 190 GLU A CA 1
ATOM 1470 C C . GLU A 1 190 ? -8.811 -6.141 -14.800 1.00 96.06 190 GLU A C 1
ATOM 1472 O O . GLU A 1 190 ? -7.734 -5.886 -14.255 1.00 96.06 190 GLU A O 1
ATOM 1477 N N . GLU A 1 191 ? -8.868 -6.703 -16.009 1.00 93.38 191 GLU A N 1
ATOM 1478 C CA . GLU A 1 191 ? -7.687 -6.973 -16.827 1.00 93.38 191 GLU A CA 1
ATOM 1479 C C . GLU A 1 191 ? -7.306 -5.732 -17.644 1.00 93.38 191 GLU A C 1
ATOM 1481 O O . GLU A 1 191 ? -7.900 -5.416 -18.677 1.00 93.38 191 GLU A O 1
ATOM 1486 N N . VAL A 1 192 ? -6.290 -5.011 -17.173 1.00 95.06 192 VAL A N 1
ATOM 1487 C CA . VAL A 1 192 ? -5.723 -3.833 -17.845 1.00 95.06 192 VAL A CA 1
ATOM 1488 C C . VAL A 1 192 ? -4.233 -4.032 -18.130 1.00 95.06 192 VAL A C 1
ATOM 1490 O O . VAL A 1 192 ? -3.562 -4.765 -17.396 1.00 95.06 192 VAL A O 1
ATOM 1493 N N . PRO A 1 193 ? -3.664 -3.390 -19.169 1.00 90.62 193 PRO A N 1
ATOM 1494 C CA . PRO A 1 193 ? -2.250 -3.537 -19.508 1.00 90.62 193 PRO A CA 1
ATOM 1495 C C . PRO A 1 193 ? -1.342 -2.838 -18.493 1.00 90.62 193 PRO A C 1
ATOM 1497 O O . PRO A 1 193 ? -1.683 -1.788 -17.931 1.00 90.62 193 PRO A O 1
ATOM 1500 N N . ILE A 1 194 ? -0.181 -3.432 -18.211 1.00 87.88 194 ILE A N 1
ATOM 1501 C CA . ILE A 1 194 ? 0.857 -2.765 -17.418 1.00 87.88 194 ILE A CA 1
ATOM 1502 C C . ILE A 1 194 ? 1.444 -1.675 -18.308 1.00 87.88 194 ILE A C 1
ATOM 1504 O O . ILE A 1 194 ? 1.836 -1.941 -19.444 1.00 87.88 194 ILE A O 1
ATOM 1508 N N . LEU A 1 195 ? 1.411 -0.435 -17.820 1.00 83.31 195 LEU A N 1
ATOM 1509 C CA . LEU A 1 195 ? 1.952 0.686 -18.572 1.00 83.31 195 LEU A CA 1
ATOM 1510 C C . LEU A 1 195 ? 3.483 0.644 -18.482 1.00 83.31 195 LEU A C 1
ATOM 1512 O O . LEU A 1 195 ? 4.007 0.459 -17.381 1.00 83.31 195 LEU A O 1
ATOM 1516 N N . PRO A 1 196 ? 4.187 0.801 -19.614 1.00 62.56 196 PRO A N 1
ATOM 1517 C CA . PRO A 1 196 ? 5.627 0.989 -19.624 1.00 62.56 196 PRO A CA 1
ATOM 1518 C C . PRO A 1 196 ? 5.974 2.445 -19.293 1.00 62.56 196 PRO A C 1
ATOM 1520 O O . PRO A 1 196 ? 5.115 3.223 -18.810 1.00 62.56 196 PRO A O 1
#

Foldseek 3Di:
DCVVVQPDALLCCLVVVDPPVVQWDADPPDRQDTDHHHDDPDDPVSDQLVSLLVSLVVVVVVHPDDDDDADPDDDRSNSSRLSNDQAEEQEFEQDPVRLVVSLVVLVVSVVVPHPHYEYEHEADDVVCCVVVVGHDPVNSCVSNVHHYLFYAHRWPVVVVCVVVVHPCLVPPPHPNNVRVVSSVCVVVPDDDDHDD